Protein AF-A0A8B6FVA4-F1 (afdb_monomer)

Structure (mmCIF, N/CA/C/O backbone):
data_AF-A0A8B6FVA4-F1
#
_entry.id   AF-A0A8B6FVA4-F1
#
loop_
_atom_site.group_PDB
_atom_site.id
_atom_site.type_symbol
_atom_site.label_atom_id
_atom_site.label_alt_id
_atom_site.label_comp_id
_atom_site.label_asym_id
_atom_site.label_entity_id
_atom_site.label_seq_id
_atom_site.pdbx_PDB_ins_code
_atom_site.Cartn_x
_atom_site.Cartn_y
_atom_site.Cartn_z
_atom_site.occupancy
_atom_site.B_iso_or_equiv
_atom_site.auth_seq_id
_atom_site.auth_comp_id
_atom_site.auth_asym_id
_atom_site.auth_atom_id
_atom_site.pdbx_PDB_model_num
ATOM 1 N N . MET A 1 1 ? 58.890 -22.759 -64.323 1.00 67.81 1 MET A N 1
ATOM 2 C CA . MET A 1 1 ? 58.550 -23.329 -63.003 1.00 67.81 1 MET A CA 1
ATOM 3 C C . MET A 1 1 ? 58.513 -22.160 -62.044 1.00 67.81 1 MET A C 1
ATOM 5 O O . MET A 1 1 ? 59.512 -21.452 -61.989 1.00 67.81 1 MET A O 1
ATOM 9 N N . CYS A 1 2 ? 57.370 -21.866 -61.422 1.00 63.97 2 CYS A N 1
ATOM 10 C CA . CYS A 1 2 ? 57.315 -20.736 -60.502 1.00 63.97 2 CYS A CA 1
ATOM 11 C C . CYS A 1 2 ? 58.171 -21.040 -59.259 1.00 63.97 2 CYS A C 1
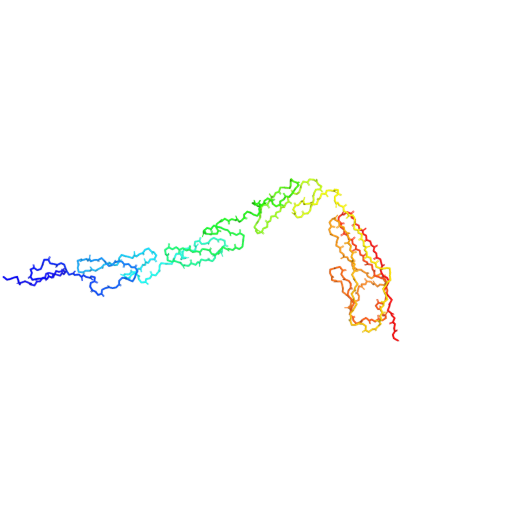ATOM 13 O O . CYS A 1 2 ? 58.086 -22.127 -58.691 1.00 63.97 2 CYS A O 1
ATOM 15 N N . SER A 1 3 ? 59.066 -20.106 -58.940 1.00 72.19 3 SER A N 1
ATOM 16 C CA . SER A 1 3 ? 59.936 -20.099 -57.764 1.00 72.19 3 SER A CA 1
ATOM 17 C C . SER A 1 3 ? 60.530 -18.698 -57.616 1.00 72.19 3 SER A C 1
ATOM 19 O O . SER A 1 3 ? 61.565 -18.389 -58.210 1.00 72.19 3 SER A O 1
ATOM 21 N N . CYS A 1 4 ? 59.894 -17.878 -56.787 1.00 68.56 4 CYS A N 1
ATOM 22 C CA . CYS A 1 4 ? 60.437 -16.642 -56.231 1.00 68.56 4 CYS A CA 1
ATOM 23 C C . CYS A 1 4 ? 60.077 -16.597 -54.740 1.00 68.56 4 CYS A C 1
ATOM 25 O O . CYS A 1 4 ? 59.084 -17.190 -54.327 1.00 68.56 4 CYS A O 1
ATOM 27 N N . LYS A 1 5 ? 60.894 -15.919 -53.924 1.00 81.19 5 LYS A N 1
ATOM 28 C CA . LYS A 1 5 ? 60.513 -15.604 -52.540 1.00 81.19 5 LYS A CA 1
ATOM 29 C C . LYS A 1 5 ? 59.349 -14.615 -52.598 1.00 81.19 5 LYS A C 1
ATOM 31 O O . LYS A 1 5 ? 59.516 -13.561 -53.206 1.00 81.19 5 LYS A O 1
ATOM 36 N N . CYS A 1 6 ? 58.210 -14.967 -52.013 1.00 83.00 6 CYS A N 1
ATOM 37 C CA . CYS A 1 6 ? 57.046 -14.090 -51.995 1.00 83.00 6 CYS A CA 1
ATOM 38 C C . CYS A 1 6 ? 57.274 -12.884 -51.077 1.00 83.00 6 CYS A C 1
ATOM 40 O O . CYS A 1 6 ? 58.021 -12.967 -50.096 1.00 83.00 6 CYS A O 1
ATOM 42 N N . GLU A 1 7 ? 56.647 -11.761 -51.425 1.00 84.00 7 GLU A N 1
ATOM 43 C CA . GLU A 1 7 ? 56.538 -10.607 -50.534 1.00 84.00 7 GLU A CA 1
ATOM 44 C C . GLU A 1 7 ? 55.642 -10.949 -49.332 1.00 84.00 7 GLU A C 1
ATOM 46 O O . GLU A 1 7 ? 54.879 -11.917 -49.358 1.00 84.00 7 GLU A O 1
ATOM 51 N N . ILE A 1 8 ? 55.766 -10.169 -48.258 1.00 81.31 8 ILE A N 1
ATOM 52 C CA . ILE A 1 8 ? 55.016 -10.375 -47.013 1.00 81.31 8 ILE A CA 1
ATOM 53 C C . ILE A 1 8 ? 53.502 -10.375 -47.318 1.00 81.31 8 ILE A C 1
ATOM 55 O O . ILE A 1 8 ? 53.014 -9.450 -47.963 1.00 81.31 8 ILE A O 1
ATOM 59 N N . GLY A 1 9 ? 52.779 -11.413 -46.873 1.00 80.25 9 GLY A N 1
ATOM 60 C CA . GLY A 1 9 ? 51.333 -11.588 -47.103 1.00 80.25 9 GLY A CA 1
ATOM 61 C C . GLY A 1 9 ? 50.935 -12.398 -48.350 1.00 80.25 9 GLY A C 1
ATOM 62 O O . GLY A 1 9 ? 49.743 -12.559 -48.596 1.00 80.25 9 GLY A O 1
ATOM 63 N N . TRP A 1 10 ? 51.887 -12.939 -49.125 1.00 84.94 10 TRP A N 1
ATOM 64 C CA . TRP A 1 10 ? 51.608 -13.740 -50.331 1.00 84.94 10 TRP A CA 1
ATOM 65 C C . TRP A 1 10 ? 52.201 -15.154 -50.267 1.00 84.94 10 TRP A C 1
ATOM 67 O O . TRP A 1 10 ? 53.291 -15.368 -49.735 1.00 84.94 10 TRP A O 1
ATOM 77 N N . THR A 1 11 ? 51.504 -16.125 -50.858 1.00 85.12 11 THR A N 1
ATOM 78 C CA . THR A 1 11 ? 51.874 -17.546 -50.886 1.00 85.12 11 THR A CA 1
ATOM 79 C C . THR A 1 11 ? 51.606 -18.194 -52.255 1.00 85.12 11 THR A C 1
ATOM 81 O O . THR A 1 11 ? 51.193 -17.545 -53.222 1.00 85.12 11 THR A O 1
ATOM 84 N N . GLY A 1 12 ? 51.900 -19.489 -52.361 1.00 84.81 12 GLY A N 1
ATOM 85 C CA . GLY A 1 12 ? 51.738 -20.284 -53.575 1.00 84.81 12 GLY A CA 1
ATOM 86 C C . GLY A 1 12 ? 52.960 -20.238 -54.496 1.00 84.81 12 GLY A C 1
ATOM 87 O O . GLY A 1 12 ? 53.852 -19.398 -54.372 1.00 84.81 12 GLY A O 1
ATOM 88 N N . SER A 1 13 ? 53.022 -21.170 -55.453 1.00 86.25 13 SER A N 1
ATOM 89 C CA . SER A 1 13 ? 54.216 -21.341 -56.299 1.00 86.25 13 SER A CA 1
ATOM 90 C C . SER A 1 13 ? 54.580 -20.083 -57.095 1.00 86.25 13 SER A C 1
ATOM 92 O O . SER A 1 13 ? 55.766 -19.830 -57.302 1.00 86.25 13 SER A O 1
ATOM 94 N N . CYS A 1 14 ? 53.579 -19.287 -57.491 1.00 87.25 14 CYS A N 1
ATOM 95 C CA . CYS A 1 14 ? 53.726 -18.041 -58.246 1.00 87.25 14 CYS A CA 1
ATOM 96 C C . CYS A 1 14 ? 53.393 -16.776 -57.422 1.00 87.25 14 CYS A C 1
ATOM 98 O O . CYS A 1 14 ? 53.200 -15.725 -58.026 1.00 87.25 14 CYS A O 1
ATOM 100 N N . CYS A 1 15 ? 53.321 -16.860 -56.084 1.00 85.00 15 CYS A N 1
ATOM 101 C CA . CYS A 1 15 ? 53.011 -15.733 -55.185 1.00 85.00 15 CYS A CA 1
ATOM 102 C C . CYS A 1 15 ? 51.715 -14.974 -55.535 1.00 85.00 15 CYS A C 1
ATOM 104 O O . CYS A 1 15 ? 51.663 -13.751 -55.447 1.00 85.00 15 CYS A O 1
ATOM 106 N N . SER A 1 16 ? 50.690 -15.694 -55.996 1.00 84.25 16 SER A N 1
ATOM 107 C CA . SER A 1 16 ? 49.414 -15.131 -56.466 1.00 84.25 16 SER A CA 1
ATOM 108 C C . SER A 1 16 ? 48.250 -15.360 -55.502 1.00 84.25 16 SER A C 1
ATOM 110 O O . SER A 1 16 ? 47.125 -14.975 -55.804 1.00 84.25 16 SER A O 1
ATOM 112 N N . GLU A 1 17 ? 48.505 -16.026 -54.380 1.00 84.75 17 GLU A N 1
ATOM 113 C CA . GLU A 1 17 ? 47.525 -16.326 -53.337 1.00 84.75 17 GLU A CA 1
ATOM 114 C C . GLU A 1 17 ? 47.832 -15.440 -52.126 1.00 84.75 17 GLU A C 1
ATOM 116 O O . GLU A 1 17 ? 49.007 -15.299 -51.774 1.00 84.75 17 GLU A O 1
ATOM 121 N N . SER A 1 18 ? 46.822 -14.832 -51.497 1.00 83.12 18 SER A N 1
ATOM 122 C CA . SER A 1 18 ? 47.030 -14.187 -50.196 1.00 83.12 18 SER A CA 1
ATOM 123 C C . SER A 1 18 ? 47.268 -15.258 -49.135 1.00 83.12 18 SER A C 1
ATOM 125 O O . SER A 1 18 ? 46.742 -16.371 -49.218 1.00 83.12 18 SER A O 1
ATOM 127 N N . VAL A 1 19 ? 48.114 -14.944 -48.159 1.00 85.75 19 VAL A N 1
ATOM 128 C CA . VAL A 1 19 ? 48.196 -15.739 -46.932 1.00 85.75 19 VAL A CA 1
ATOM 129 C C . VAL A 1 19 ? 46.881 -15.549 -46.181 1.00 85.75 19 VAL A C 1
ATOM 131 O O . VAL A 1 19 ? 46.487 -14.414 -45.970 1.00 85.75 19 VAL A O 1
ATOM 134 N N . ASP A 1 20 ? 46.221 -16.647 -45.803 1.00 84.44 20 ASP A N 1
ATOM 135 C CA . ASP A 1 20 ? 45.051 -16.607 -44.919 1.00 84.44 20 ASP A CA 1
ATOM 136 C C . ASP A 1 20 ? 45.520 -16.290 -43.493 1.00 84.44 20 ASP A C 1
ATOM 138 O O . ASP A 1 20 ? 45.951 -17.174 -42.744 1.00 84.44 20 ASP A O 1
ATOM 142 N N . ASP A 1 21 ? 45.464 -15.011 -43.132 1.00 85.88 21 ASP A N 1
ATOM 143 C CA . ASP A 1 21 ? 45.856 -14.500 -41.820 1.00 85.88 21 ASP A CA 1
ATOM 144 C C . ASP A 1 21 ? 44.842 -14.887 -40.723 1.00 85.88 21 ASP A C 1
ATOM 146 O O . ASP A 1 21 ? 45.125 -14.726 -39.534 1.00 85.88 21 ASP A O 1
ATOM 150 N N . CYS A 1 22 ? 43.680 -15.444 -41.092 1.00 89.56 22 CYS A N 1
ATOM 151 C CA . CYS A 1 22 ? 42.697 -16.001 -40.162 1.00 89.56 22 CYS A CA 1
ATOM 152 C C . CYS A 1 22 ? 42.996 -17.457 -39.775 1.00 89.56 22 CYS A C 1
ATOM 154 O O . CYS A 1 22 ? 42.386 -17.992 -38.840 1.00 89.56 22 CYS A O 1
ATOM 156 N N . GLN A 1 23 ? 43.946 -18.118 -40.442 1.00 88.44 23 GLN A N 1
ATOM 157 C CA . GLN A 1 23 ? 44.283 -19.504 -40.153 1.00 88.44 23 GLN A CA 1
ATOM 158 C C . GLN A 1 23 ? 44.882 -19.653 -38.740 1.00 88.44 23 GLN A C 1
ATOM 160 O O . GLN A 1 23 ? 46.022 -19.285 -38.469 1.00 88.44 23 GLN A O 1
ATOM 165 N N . GLY A 1 24 ? 44.114 -20.256 -37.827 1.00 82.94 24 GLY A N 1
ATOM 166 C CA . GLY A 1 24 ? 44.513 -20.454 -36.425 1.00 82.94 24 GLY A CA 1
ATOM 167 C C . GLY A 1 24 ? 44.181 -19.281 -35.497 1.00 82.94 24 GLY A C 1
ATOM 168 O O . GLY A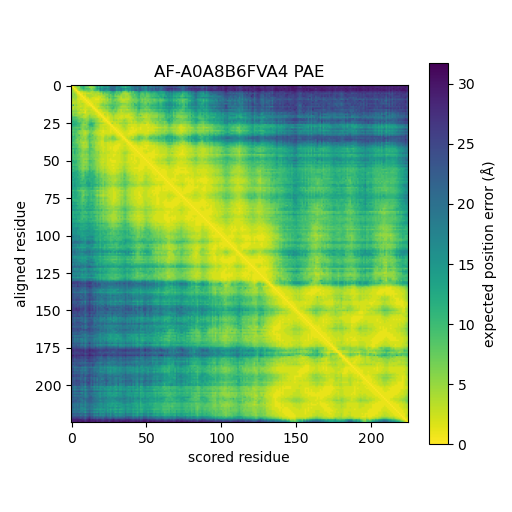 1 24 ? 44.469 -19.363 -34.302 1.00 82.94 24 GLY A O 1
ATOM 169 N N . ILE A 1 25 ? 43.544 -18.229 -36.017 1.00 87.12 25 ILE A N 1
ATOM 170 C CA . ILE A 1 25 ? 42.980 -17.136 -35.225 1.00 87.12 25 ILE A CA 1
ATOM 171 C C . ILE A 1 25 ? 41.568 -17.511 -34.768 1.00 87.12 25 ILE A C 1
ATOM 173 O O . ILE A 1 25 ? 40.776 -18.063 -35.528 1.00 87.12 25 ILE A O 1
ATOM 177 N N . SER A 1 26 ? 41.246 -17.191 -33.514 1.00 90.38 26 SER A N 1
ATOM 178 C CA . SER A 1 26 ? 39.921 -17.408 -32.931 1.00 90.38 26 SER A CA 1
ATOM 179 C C . SER A 1 26 ? 39.301 -16.069 -32.542 1.00 90.38 26 SER A C 1
ATOM 181 O O . SER A 1 26 ? 39.706 -15.472 -31.547 1.00 90.38 26 SER A O 1
ATOM 183 N N . CYS A 1 27 ? 38.310 -15.611 -33.311 1.00 93.75 27 CYS A N 1
ATOM 184 C CA . CYS A 1 27 ? 37.415 -14.527 -32.906 1.00 93.75 27 CYS A CA 1
ATOM 185 C C . CYS A 1 27 ? 36.241 -15.158 -32.148 1.00 93.75 27 CYS A C 1
ATOM 187 O O . CYS A 1 27 ? 35.447 -15.876 -32.750 1.00 93.75 27 CYS A O 1
ATOM 189 N N . ASN A 1 28 ? 36.159 -14.963 -30.830 1.00 94.12 28 ASN A N 1
ATOM 190 C CA . ASN A 1 28 ? 35.245 -15.749 -29.988 1.00 94.12 28 ASN A CA 1
ATOM 191 C C . ASN A 1 28 ? 33.766 -15.462 -30.287 1.00 94.12 28 ASN A C 1
ATOM 193 O O . ASN A 1 28 ? 32.990 -16.397 -30.462 1.00 94.12 28 ASN A O 1
ATOM 197 N N . ASN A 1 29 ? 33.400 -14.182 -30.378 1.00 95.88 29 ASN A N 1
ATOM 198 C CA . ASN A 1 29 ? 32.053 -13.715 -30.724 1.00 95.88 29 ASN A CA 1
ATOM 199 C C . ASN A 1 29 ? 32.143 -12.727 -31.888 1.00 95.88 29 ASN A C 1
ATOM 201 O O . ASN A 1 29 ? 31.923 -11.524 -31.743 1.00 95.88 29 ASN A O 1
ATOM 205 N N . GLY A 1 30 ? 32.632 -13.215 -33.021 1.00 94.38 30 GLY A N 1
ATOM 206 C CA . GLY A 1 30 ? 32.808 -12.394 -34.204 1.00 94.38 30 GLY A CA 1
ATOM 207 C C . GLY A 1 30 ? 33.366 -13.177 -35.375 1.00 94.38 30 GLY A C 1
ATOM 208 O O . GLY A 1 30 ? 33.675 -14.364 -35.285 1.00 94.38 30 GLY A O 1
ATOM 209 N N . THR A 1 31 ? 33.526 -12.482 -36.494 1.00 95.31 31 THR A N 1
ATOM 210 C CA . THR A 1 31 ? 34.052 -13.064 -37.730 1.00 95.31 31 THR A CA 1
ATOM 211 C C . THR A 1 31 ? 35.455 -12.539 -38.001 1.00 95.31 31 THR A C 1
ATOM 213 O O . THR A 1 31 ? 35.671 -11.325 -38.002 1.00 95.31 31 THR A O 1
ATOM 216 N N . CYS A 1 32 ? 36.405 -13.441 -38.257 1.00 94.44 32 CYS A N 1
ATOM 217 C CA . CYS A 1 32 ? 37.742 -13.049 -38.692 1.00 94.44 32 CYS A CA 1
ATOM 218 C C . CYS A 1 32 ? 37.698 -12.499 -40.120 1.00 94.44 32 CYS A C 1
ATOM 220 O O . CYS A 1 32 ? 37.083 -13.091 -41.008 1.00 94.44 32 CYS A O 1
ATOM 222 N N . GLN A 1 33 ? 38.349 -11.361 -40.326 1.00 93.31 33 GLN A N 1
ATOM 223 C CA . GLN A 1 33 ? 38.527 -10.725 -41.619 1.00 93.31 33 GLN A CA 1
ATOM 224 C C . GLN A 1 33 ? 40.009 -10.781 -41.992 1.00 93.31 33 GLN A C 1
ATOM 226 O O . GLN A 1 33 ? 40.851 -10.232 -41.275 1.00 93.31 33 GLN A O 1
ATOM 231 N N . ASP A 1 34 ? 40.293 -11.457 -43.108 1.00 87.06 34 ASP A N 1
ATOM 232 C CA . ASP A 1 34 ? 41.624 -11.557 -43.710 1.00 87.06 34 ASP A CA 1
ATOM 233 C C . ASP A 1 34 ? 42.109 -10.176 -44.174 1.00 87.06 34 ASP A C 1
ATOM 235 O O . ASP A 1 34 ? 41.329 -9.369 -44.697 1.00 87.06 34 ASP A O 1
ATOM 239 N N . GLY A 1 35 ? 43.389 -9.888 -43.960 1.00 83.75 35 GLY A N 1
ATOM 240 C CA . GLY A 1 35 ? 44.015 -8.615 -44.301 1.00 83.75 35 GLY A CA 1
ATOM 241 C C . GLY A 1 35 ? 45.335 -8.814 -45.040 1.00 83.75 35 GLY A C 1
ATOM 242 O O . GLY A 1 35 ? 45.628 -9.876 -45.568 1.00 83.75 35 GLY A O 1
ATOM 243 N N . LEU A 1 36 ? 46.140 -7.755 -45.138 1.00 81.69 36 LEU A N 1
ATOM 244 C CA . LEU A 1 36 ? 47.466 -7.844 -45.752 1.00 81.69 36 LEU A CA 1
ATOM 245 C C . LEU A 1 36 ? 48.511 -8.030 -44.653 1.00 81.69 36 LEU A C 1
ATOM 247 O O . LEU A 1 36 ? 49.007 -7.040 -44.109 1.00 81.69 36 LEU A O 1
ATOM 251 N N . ASN A 1 37 ? 48.849 -9.287 -44.345 1.00 81.00 37 ASN A N 1
ATOM 252 C CA . ASN A 1 37 ? 49.756 -9.654 -43.253 1.00 81.00 37 ASN A CA 1
ATOM 253 C C . ASN A 1 37 ? 49.238 -9.167 -41.886 1.00 81.00 37 ASN A C 1
ATOM 255 O O . ASN A 1 37 ? 49.986 -8.669 -41.038 1.00 81.00 37 ASN A O 1
ATOM 259 N N . SER A 1 38 ? 47.924 -9.245 -41.709 1.00 86.31 38 SER A N 1
ATOM 260 C CA . SER A 1 38 ? 47.199 -8.888 -40.494 1.00 86.31 38 SER A CA 1
ATOM 261 C C . SER A 1 38 ? 45.796 -9.469 -40.565 1.00 86.31 38 SER A C 1
ATOM 263 O O . SER A 1 38 ? 45.225 -9.521 -41.646 1.00 86.31 38 SER A O 1
ATOM 265 N N . TYR A 1 39 ? 45.183 -9.744 -39.424 1.00 87.94 39 TYR A N 1
ATOM 266 C CA . TYR A 1 39 ? 43.760 -10.057 -39.345 1.00 87.94 39 TYR A CA 1
ATOM 267 C C . TYR A 1 39 ? 43.024 -8.980 -38.545 1.00 87.94 39 TYR A C 1
ATOM 269 O O . TYR A 1 39 ? 43.633 -8.244 -37.764 1.00 87.94 39 TYR A O 1
ATOM 277 N N . ASN A 1 40 ? 41.705 -8.908 -38.709 1.00 92.00 40 ASN A N 1
ATOM 278 C CA . ASN A 1 40 ? 40.834 -8.141 -37.824 1.00 92.00 40 ASN A CA 1
ATOM 279 C C . ASN A 1 40 ? 39.606 -8.970 -37.442 1.00 92.00 40 ASN A C 1
ATOM 281 O O . ASN A 1 40 ? 38.946 -9.534 -38.312 1.00 92.00 40 ASN A O 1
ATOM 285 N N . CYS A 1 41 ? 39.267 -9.026 -36.158 1.00 95.00 41 CYS A N 1
ATOM 286 C CA . CYS A 1 41 ? 38.011 -9.625 -35.731 1.00 95.00 41 CYS A CA 1
ATOM 287 C C . CYS A 1 41 ? 36.892 -8.579 -35.801 1.00 95.00 41 CYS A C 1
ATOM 289 O O . CYS A 1 41 ? 36.893 -7.585 -35.080 1.00 95.00 41 CYS A O 1
ATOM 291 N N . SER A 1 42 ? 35.903 -8.815 -36.661 1.00 96.44 42 SER A N 1
ATOM 292 C CA . SER A 1 42 ? 34.657 -8.052 -36.651 1.00 96.44 42 SER A CA 1
ATOM 293 C C . SER A 1 42 ? 33.734 -8.645 -35.602 1.00 96.44 42 SER A C 1
ATOM 295 O O . SER A 1 42 ? 33.120 -9.684 -35.845 1.00 96.44 42 SER A O 1
ATOM 297 N N . CYS A 1 43 ? 33.666 -7.996 -34.445 1.00 97.12 43 CYS A N 1
ATOM 298 C CA . CYS A 1 43 ? 32.856 -8.465 -33.329 1.00 97.12 43 CYS A CA 1
ATOM 299 C C . CYS A 1 43 ? 31.365 -8.392 -33.633 1.00 97.12 43 CYS A C 1
ATOM 301 O O . CYS A 1 43 ? 30.891 -7.449 -34.274 1.00 97.12 43 CYS A O 1
ATOM 303 N N . ASP A 1 44 ? 30.643 -9.395 -33.146 1.00 97.06 44 ASP A N 1
ATOM 304 C CA . ASP A 1 44 ? 29.193 -9.368 -33.077 1.00 97.06 44 ASP A CA 1
ATOM 305 C C . ASP A 1 44 ? 28.746 -8.251 -32.119 1.00 97.06 44 ASP A C 1
ATOM 307 O O . ASP A 1 44 ? 29.513 -7.769 -31.276 1.00 97.06 44 ASP A O 1
ATOM 311 N N . ALA A 1 45 ? 27.495 -7.813 -32.259 1.00 96.38 45 ALA A N 1
ATOM 312 C CA . ALA A 1 45 ? 26.929 -6.784 -31.394 1.00 96.38 45 ALA A CA 1
ATOM 313 C C . ALA A 1 45 ? 26.990 -7.226 -29.916 1.00 96.38 45 ALA A C 1
ATOM 315 O O . ALA A 1 45 ? 26.793 -8.403 -29.611 1.00 96.38 45 ALA A O 1
ATOM 316 N N . GLY A 1 46 ? 27.318 -6.298 -29.015 1.00 95.56 46 GLY A N 1
ATOM 317 C CA . GLY A 1 46 ? 27.587 -6.594 -27.604 1.00 95.56 46 GLY A CA 1
ATOM 318 C C . GLY A 1 46 ? 29.026 -7.014 -27.277 1.00 95.56 46 GLY A C 1
ATOM 319 O O . GLY A 1 46 ? 29.365 -7.079 -26.108 1.00 95.56 46 GLY A O 1
ATOM 320 N N . TYR A 1 47 ? 29.923 -7.226 -28.248 1.00 97.19 47 TYR A N 1
ATOM 321 C CA . TYR A 1 47 ? 31.310 -7.633 -27.969 1.00 97.19 47 TYR A CA 1
ATOM 322 C C . TYR A 1 47 ? 32.353 -6.622 -28.446 1.00 97.19 47 TYR A C 1
ATOM 324 O O . TYR A 1 47 ? 32.159 -5.861 -29.394 1.00 97.19 47 TYR A O 1
ATOM 332 N N . LYS A 1 48 ? 33.505 -6.619 -27.774 1.00 95.38 48 LYS A N 1
ATOM 333 C CA . LYS A 1 48 ? 34.663 -5.776 -28.088 1.00 95.38 48 LYS A CA 1
ATOM 334 C C . LYS A 1 48 ? 35.985 -6.496 -27.812 1.00 95.38 48 LYS A C 1
ATOM 336 O O . LYS A 1 48 ? 36.024 -7.586 -27.243 1.00 95.38 48 LYS A O 1
ATOM 341 N N . GLY A 1 49 ? 37.075 -5.816 -28.162 1.00 94.62 49 GLY A N 1
ATOM 342 C CA . GLY A 1 49 ? 38.442 -6.313 -28.021 1.00 94.62 49 GLY A CA 1
ATOM 343 C C . GLY A 1 49 ? 38.950 -6.947 -29.310 1.00 94.62 49 GLY A C 1
ATOM 344 O O . GLY A 1 49 ? 38.167 -7.301 -30.188 1.00 94.62 49 GLY A O 1
ATOM 345 N N . ASP A 1 50 ? 40.268 -7.099 -29.410 1.00 91.75 50 ASP A N 1
ATOM 346 C CA . ASP A 1 50 ? 40.935 -7.548 -30.639 1.00 91.75 50 ASP A CA 1
ATOM 347 C C . ASP A 1 50 ? 40.528 -8.974 -31.057 1.00 91.75 50 ASP A C 1
ATOM 349 O O . ASP A 1 50 ? 40.648 -9.334 -32.224 1.00 91.75 50 ASP A O 1
ATOM 353 N N . THR A 1 51 ? 40.015 -9.780 -30.115 1.00 93.62 51 THR A N 1
ATOM 354 C CA . THR A 1 51 ? 39.525 -11.151 -30.359 1.00 93.62 51 THR A CA 1
ATOM 355 C C . THR A 1 51 ? 38.036 -11.345 -30.057 1.00 93.62 51 THR A C 1
ATOM 357 O O . THR A 1 51 ? 37.549 -12.480 -30.032 1.00 93.62 51 THR A O 1
ATOM 360 N N . CYS A 1 52 ? 37.295 -10.251 -29.837 1.00 96.00 52 CYS A N 1
ATOM 361 C CA . CYS A 1 52 ? 35.867 -10.269 -29.488 1.00 96.00 52 CYS A CA 1
ATOM 362 C C . CYS A 1 52 ? 35.552 -11.159 -28.273 1.00 96.00 52 CYS A C 1
ATOM 364 O O . CYS A 1 52 ? 34.555 -11.882 -28.230 1.00 96.00 52 CYS A O 1
ATOM 366 N N . ASP A 1 53 ? 36.468 -11.151 -27.309 1.00 95.50 53 ASP A N 1
ATOM 367 C CA . ASP A 1 53 ? 36.445 -11.935 -26.077 1.00 95.50 53 ASP A CA 1
ATOM 368 C C . ASP A 1 53 ? 35.863 -11.158 -24.892 1.00 95.50 53 ASP A C 1
ATOM 370 O O . ASP A 1 53 ? 35.563 -11.746 -23.855 1.00 95.50 53 ASP A O 1
ATOM 374 N N . THR A 1 54 ? 35.691 -9.843 -25.041 1.00 96.19 54 THR A N 1
ATOM 375 C CA . THR A 1 54 ? 35.189 -8.974 -23.980 1.00 96.19 54 THR A CA 1
ATOM 376 C C . THR A 1 54 ? 33.755 -8.555 -24.268 1.00 96.19 54 THR A C 1
ATOM 378 O O . THR A 1 54 ? 33.494 -7.897 -25.273 1.00 96.19 54 THR A O 1
ATOM 381 N N . ASP A 1 55 ? 32.845 -8.882 -23.357 1.00 97.19 55 ASP A N 1
ATOM 382 C CA . ASP A 1 55 ? 31.478 -8.356 -23.357 1.00 97.19 55 ASP A CA 1
ATOM 383 C C . ASP A 1 55 ? 31.493 -6.832 -23.138 1.00 97.19 55 ASP A C 1
ATOM 385 O O . ASP A 1 55 ? 32.287 -6.288 -22.349 1.00 97.19 55 ASP A O 1
ATOM 389 N N . ILE A 1 56 ? 30.672 -6.108 -23.887 1.00 97.69 56 ILE A N 1
ATOM 390 C CA . ILE A 1 56 ? 30.413 -4.694 -23.635 1.00 97.69 56 ILE A CA 1
ATOM 391 C C . ILE A 1 56 ? 29.576 -4.629 -22.361 1.00 97.69 56 ILE A C 1
ATOM 393 O O . ILE A 1 56 ? 28.755 -5.487 -22.111 1.00 97.69 56 ILE A O 1
ATOM 397 N N . ASN A 1 57 ? 29.845 -3.631 -21.518 1.00 97.31 57 ASN A N 1
ATOM 398 C CA . ASN A 1 57 ? 29.035 -3.416 -20.328 1.00 97.31 57 ASN A CA 1
ATOM 399 C C . ASN A 1 57 ? 28.065 -2.268 -20.597 1.00 97.31 57 ASN A C 1
ATOM 401 O O . ASN A 1 57 ? 28.428 -1.092 -20.453 1.00 97.31 57 ASN A O 1
ATOM 405 N N . GLU A 1 58 ? 26.852 -2.589 -21.026 1.00 97.44 58 GLU A N 1
ATOM 406 C CA . GLU A 1 58 ? 25.773 -1.641 -21.293 1.00 97.44 58 GLU A CA 1
ATOM 407 C C . GLU A 1 58 ? 25.350 -0.901 -20.014 1.00 97.44 58 GLU A C 1
ATOM 409 O O . GLU A 1 58 ? 24.898 0.252 -20.063 1.00 97.44 58 GLU A O 1
ATOM 414 N N . CYS A 1 59 ? 25.582 -1.506 -18.846 1.00 97.81 59 CYS A N 1
ATOM 415 C CA . CYS A 1 59 ? 25.331 -0.888 -17.547 1.00 97.81 59 CYS A CA 1
ATOM 416 C C . CYS A 1 59 ? 26.338 0.200 -17.138 1.00 97.81 59 CYS A C 1
ATOM 418 O O . CYS A 1 59 ? 26.042 0.978 -16.226 1.00 97.81 59 CYS A O 1
ATOM 420 N N . ALA A 1 60 ? 27.481 0.341 -17.816 1.00 97.19 60 ALA A N 1
ATOM 421 C CA . ALA A 1 60 ? 28.548 1.272 -17.433 1.00 97.19 60 ALA A CA 1
ATOM 422 C C . ALA A 1 60 ? 28.098 2.744 -17.442 1.00 97.19 60 ALA A C 1
ATOM 424 O O . ALA A 1 60 ? 28.659 3.586 -16.739 1.00 97.19 60 ALA A O 1
ATOM 425 N N . SER A 1 61 ? 27.060 3.055 -18.223 1.00 95.56 61 SER A N 1
ATOM 426 C CA . SER A 1 61 ? 26.462 4.390 -18.315 1.00 95.56 61 SER A CA 1
ATOM 427 C C . SER A 1 61 ? 25.401 4.685 -17.244 1.00 95.56 61 SER A C 1
ATOM 429 O O . SER A 1 61 ? 24.908 5.811 -17.178 1.00 95.56 61 SER A O 1
ATOM 431 N N . ASN A 1 62 ? 25.062 3.710 -16.392 1.00 96.44 62 ASN A N 1
ATOM 432 C CA . ASN A 1 62 ? 23.933 3.752 -15.455 1.00 96.44 62 ASN A CA 1
ATOM 433 C C . ASN A 1 62 ? 22.611 4.155 -16.144 1.00 96.44 62 ASN A C 1
ATOM 435 O O . ASN A 1 62 ? 22.036 5.207 -15.833 1.00 96.44 62 ASN A O 1
ATOM 439 N N . PRO A 1 63 ? 22.114 3.343 -17.096 1.00 97.31 63 PRO A N 1
ATOM 440 C CA . PRO A 1 63 ? 20.930 3.693 -17.877 1.00 97.31 63 PRO A CA 1
ATOM 441 C C . PRO A 1 63 ? 19.639 3.714 -17.039 1.00 97.31 63 PRO A C 1
ATOM 443 O O . PRO A 1 63 ? 18.734 4.493 -17.341 1.00 97.31 63 PRO A O 1
ATOM 446 N N . CYS A 1 64 ? 19.560 2.914 -15.970 1.00 98.31 64 CYS A N 1
ATOM 447 C CA . CYS A 1 64 ? 18.378 2.798 -15.115 1.00 98.31 64 CYS A CA 1
ATOM 448 C C . CYS A 1 64 ? 18.157 4.041 -14.234 1.00 98.31 64 CYS A C 1
ATOM 450 O O . CYS A 1 64 ? 19.049 4.498 -13.518 1.00 98.31 64 CYS A O 1
ATOM 452 N N . LYS A 1 65 ? 16.940 4.586 -14.265 1.00 97.56 65 LYS A N 1
ATOM 453 C CA . LYS A 1 65 ? 16.477 5.737 -13.479 1.00 97.56 65 LYS A CA 1
ATOM 454 C C . LYS A 1 65 ? 15.916 5.306 -12.126 1.00 97.56 65 LYS A C 1
ATOM 456 O O . LYS A 1 65 ? 15.743 4.122 -11.852 1.00 97.56 65 LYS A O 1
ATOM 461 N N . HIS A 1 66 ? 15.671 6.298 -11.266 1.00 95.81 66 HIS A N 1
ATOM 462 C CA . HIS A 1 66 ? 15.061 6.134 -9.940 1.00 95.81 66 HIS A CA 1
ATOM 463 C C . HIS A 1 66 ? 15.735 5.069 -9.056 1.00 95.81 66 HIS A C 1
ATOM 465 O O . HIS A 1 66 ? 15.078 4.429 -8.244 1.00 95.81 66 HIS A O 1
ATOM 471 N N . SER A 1 67 ? 17.056 4.901 -9.195 1.00 95.50 67 SER A N 1
ATOM 472 C CA . SER A 1 67 ? 17.844 3.876 -8.493 1.00 95.50 67 SER A CA 1
ATOM 473 C C . SER A 1 67 ? 17.476 2.431 -8.862 1.00 95.50 67 SER A C 1
ATOM 475 O O . SER A 1 67 ? 17.636 1.528 -8.042 1.00 95.50 67 SER A O 1
ATOM 477 N N . GLY A 1 68 ? 16.988 2.202 -10.085 1.00 97.31 68 GLY A N 1
ATOM 478 C CA . GLY A 1 68 ? 16.809 0.860 -10.637 1.00 97.31 68 GLY A CA 1
ATOM 479 C C . GLY A 1 68 ? 18.133 0.101 -10.757 1.00 97.31 68 GLY A C 1
ATOM 480 O O . GLY A 1 68 ? 19.188 0.695 -10.990 1.00 97.31 68 GLY A O 1
ATOM 481 N N . VAL A 1 69 ? 18.074 -1.220 -10.592 1.00 98.31 69 VAL A N 1
ATOM 482 C CA . VAL A 1 69 ? 19.252 -2.092 -10.695 1.00 98.31 69 VAL A CA 1
ATOM 483 C C . VAL A 1 69 ? 19.465 -2.459 -12.158 1.00 98.31 69 VAL A C 1
ATOM 485 O O . VAL A 1 69 ? 18.550 -2.962 -12.805 1.00 98.31 69 VAL A O 1
ATOM 488 N N . CYS A 1 70 ? 20.662 -2.193 -12.677 1.00 98.31 70 CYS A N 1
ATOM 489 C CA . CYS A 1 70 ? 21.028 -2.545 -14.044 1.00 98.31 70 CYS A CA 1
ATOM 490 C C . CYS A 1 70 ? 21.621 -3.953 -14.100 1.00 98.31 70 CYS A C 1
ATOM 492 O O . CYS A 1 70 ? 22.502 -4.290 -13.306 1.00 98.31 70 CYS A O 1
ATOM 494 N N . HIS A 1 71 ? 21.145 -4.745 -15.053 1.00 98.19 71 HIS A N 1
ATOM 495 C CA . HIS A 1 71 ? 21.685 -6.046 -15.410 1.00 98.19 71 HIS A CA 1
ATOM 496 C C . HIS A 1 71 ? 22.263 -5.973 -16.820 1.00 98.19 71 HIS A C 1
ATOM 498 O O . HIS A 1 71 ? 21.566 -5.583 -17.761 1.00 98.19 71 HIS A O 1
ATOM 504 N N . ASP A 1 72 ? 23.545 -6.308 -16.905 1.00 97.31 72 ASP A N 1
ATOM 505 C CA . ASP A 1 72 ? 24.320 -6.392 -18.139 1.00 97.31 72 ASP A CA 1
ATOM 506 C C . ASP A 1 72 ? 23.868 -7.622 -18.924 1.00 97.31 72 ASP A C 1
ATOM 508 O O . ASP A 1 72 ? 23.724 -8.702 -18.345 1.00 97.31 72 ASP A O 1
ATOM 512 N N . GLU A 1 73 ? 23.603 -7.455 -20.212 1.00 96.50 73 GLU A N 1
ATOM 513 C CA . GLU A 1 73 ? 23.159 -8.510 -21.117 1.00 96.50 73 GLU A CA 1
ATOM 514 C C . GLU A 1 73 ? 23.854 -8.298 -22.465 1.00 96.50 73 GLU A C 1
ATOM 516 O O . GLU A 1 73 ? 24.215 -7.186 -22.816 1.00 96.50 73 GLU A O 1
ATOM 521 N N . ILE A 1 74 ? 23.977 -9.336 -23.287 1.00 96.19 74 ILE A N 1
ATOM 522 C CA . ILE A 1 74 ? 24.653 -9.178 -24.583 1.00 96.19 74 ILE A CA 1
ATOM 523 C C . ILE A 1 74 ? 23.871 -8.192 -25.472 1.00 96.19 74 ILE A C 1
ATOM 525 O O . ILE A 1 74 ? 22.699 -8.443 -25.787 1.00 96.19 74 ILE A O 1
ATOM 529 N N . ASP A 1 75 ? 24.533 -7.102 -25.883 1.00 96.19 75 ASP A N 1
ATOM 530 C CA . ASP A 1 75 ? 24.029 -6.032 -26.768 1.00 96.19 75 ASP A CA 1
ATOM 531 C C . ASP A 1 75 ? 22.838 -5.232 -26.201 1.00 96.19 75 ASP A C 1
ATOM 533 O O . ASP A 1 75 ? 22.141 -4.502 -26.913 1.00 96.19 75 ASP A O 1
ATOM 537 N N . LYS A 1 76 ? 22.538 -5.379 -24.907 1.00 96.25 76 LYS A N 1
ATOM 538 C CA . LYS A 1 76 ? 21.411 -4.690 -24.265 1.00 96.25 76 LYS A CA 1
ATOM 539 C C . LYS A 1 76 ? 21.598 -4.616 -22.756 1.00 96.25 76 LYS A C 1
ATOM 541 O O . LYS A 1 76 ? 22.460 -5.239 -22.173 1.00 96.25 76 LYS A O 1
ATOM 546 N N . PHE A 1 77 ? 20.715 -3.896 -22.085 1.00 96.94 77 PHE A N 1
ATOM 547 C CA . PHE A 1 77 ? 20.632 -3.933 -20.629 1.00 96.94 77 PHE A CA 1
ATOM 548 C C . PHE A 1 77 ? 19.199 -4.228 -20.203 1.00 96.94 77 PHE A C 1
ATOM 550 O O . PHE A 1 77 ? 18.241 -3.944 -20.932 1.00 96.94 77 PHE A O 1
ATOM 557 N N . LEU A 1 78 ? 19.045 -4.759 -18.995 1.00 97.94 78 LEU A N 1
ATOM 558 C CA . LEU A 1 78 ? 17.755 -4.902 -18.336 1.00 97.94 78 LEU A CA 1
ATOM 559 C C . LEU A 1 78 ? 17.754 -4.104 -17.034 1.00 97.94 78 LEU A C 1
ATOM 561 O O . LEU A 1 78 ? 18.595 -4.312 -16.163 1.00 97.94 78 LEU A O 1
ATOM 565 N N . CYS A 1 79 ? 16.779 -3.213 -16.877 1.00 98.50 79 CYS A N 1
ATOM 566 C CA . CYS A 1 79 ? 16.567 -2.509 -15.620 1.00 98.50 79 CYS A CA 1
ATOM 567 C C . CYS A 1 79 ? 15.522 -3.227 -14.764 1.00 98.50 79 CYS A C 1
ATOM 569 O O . CYS A 1 79 ? 14.361 -3.359 -15.154 1.00 98.50 79 CYS A O 1
ATOM 571 N N . ALA A 1 80 ? 15.915 -3.642 -13.563 1.00 98.31 80 ALA A N 1
ATOM 572 C CA . ALA A 1 80 ? 14.983 -4.031 -12.518 1.00 98.31 80 ALA A CA 1
ATOM 573 C C . ALA A 1 80 ? 14.499 -2.769 -11.792 1.00 98.31 80 ALA A C 1
ATOM 575 O O . ALA A 1 80 ? 15.242 -2.133 -11.034 1.00 98.31 80 ALA A O 1
ATOM 576 N N . CYS A 1 81 ? 13.251 -2.390 -12.063 1.00 98.12 81 CYS A N 1
ATOM 577 C CA . CYS A 1 81 ? 12.690 -1.148 -11.552 1.00 98.12 81 CYS A CA 1
ATOM 578 C C . CYS A 1 81 ? 12.334 -1.224 -10.067 1.00 98.12 81 CYS A C 1
ATOM 580 O O . CYS A 1 81 ? 11.835 -2.254 -9.602 1.00 98.12 81 CYS A O 1
ATOM 582 N N . PRO A 1 82 ? 12.558 -0.130 -9.315 1.00 96.81 82 PRO A N 1
ATOM 583 C CA . PRO A 1 82 ? 12.057 -0.041 -7.959 1.00 96.81 82 PRO A CA 1
ATOM 584 C C . PRO A 1 82 ? 10.522 -0.062 -7.958 1.00 96.81 82 PRO A C 1
ATOM 586 O O . PRO A 1 82 ? 9.894 0.293 -8.962 1.00 96.81 82 PRO A O 1
ATOM 589 N N . PRO A 1 83 ? 9.901 -0.423 -6.823 1.00 95.62 83 PRO A N 1
ATOM 590 C CA . PRO A 1 83 ? 8.461 -0.294 -6.658 1.00 95.62 83 PRO A CA 1
ATOM 591 C C . PRO A 1 83 ? 7.983 1.116 -7.039 1.00 95.62 83 PRO A C 1
ATOM 593 O O . PRO A 1 83 ? 8.572 2.103 -6.600 1.00 95.62 83 PRO A O 1
ATOM 596 N N . GLY A 1 84 ? 6.901 1.194 -7.816 1.00 94.38 84 GLY A N 1
ATOM 597 C CA . GLY A 1 84 ? 6.303 2.460 -8.259 1.00 94.38 84 GLY A CA 1
ATOM 598 C C . GLY A 1 84 ? 6.809 2.954 -9.612 1.00 94.38 84 GLY A C 1
ATOM 599 O O . GLY A 1 84 ? 6.231 3.873 -10.160 1.00 94.38 84 GLY A O 1
ATOM 600 N N . PHE A 1 85 ? 7.827 2.325 -10.206 1.00 97.00 85 PHE A N 1
ATOM 601 C CA . PHE A 1 85 ? 8.346 2.730 -11.515 1.00 97.00 85 PHE A CA 1
ATOM 602 C C . PHE A 1 85 ? 8.232 1.625 -12.565 1.00 97.00 85 PHE A C 1
ATOM 604 O O . PHE A 1 85 ? 8.217 0.430 -12.267 1.00 97.00 85 PHE A O 1
ATOM 611 N N . THR A 1 86 ? 8.172 2.037 -13.825 1.00 96.12 86 THR A N 1
ATOM 612 C CA . THR A 1 86 ? 8.083 1.174 -15.001 1.00 96.12 86 THR A CA 1
ATOM 613 C C . THR A 1 86 ? 8.805 1.806 -16.199 1.00 96.12 86 THR A C 1
ATOM 615 O O . THR A 1 86 ? 9.351 2.906 -16.102 1.00 96.12 86 THR A O 1
ATOM 618 N N . GLY A 1 87 ? 8.828 1.109 -17.334 1.00 96.88 87 GLY A N 1
ATOM 619 C CA . GLY A 1 87 ? 9.591 1.494 -18.526 1.00 96.88 87 GLY A CA 1
ATOM 620 C C . GLY A 1 87 ? 10.926 0.759 -18.644 1.00 96.88 87 GLY A C 1
ATOM 621 O O . GLY A 1 87 ? 11.361 0.073 -17.719 1.00 96.88 87 GLY A O 1
ATOM 622 N N . ALA A 1 88 ? 11.570 0.877 -19.806 1.00 96.75 88 ALA A N 1
ATOM 623 C CA . ALA A 1 88 ? 12.807 0.148 -20.106 1.00 96.75 88 ALA A CA 1
ATOM 624 C C . ALA A 1 88 ? 13.993 0.630 -19.254 1.00 96.75 88 ALA A C 1
ATOM 626 O O . ALA A 1 88 ? 14.908 -0.136 -18.966 1.00 96.75 88 ALA A O 1
ATOM 627 N N . GLN A 1 89 ? 13.959 1.894 -18.834 1.00 97.81 89 GLN A N 1
ATOM 628 C CA . GLN A 1 89 ? 14.937 2.529 -17.962 1.00 97.81 89 GLN A CA 1
ATOM 629 C C . GLN A 1 89 ? 14.324 2.911 -16.612 1.00 97.81 89 GLN A C 1
ATOM 631 O O . GLN A 1 89 ? 14.933 3.684 -15.880 1.00 97.81 89 GLN A O 1
ATOM 636 N N . CYS A 1 90 ? 13.145 2.397 -16.250 1.00 97.88 90 CYS A N 1
ATOM 637 C CA . CYS A 1 90 ? 12.424 2.796 -15.035 1.00 97.88 90 CYS A CA 1
ATOM 638 C C . CYS A 1 90 ? 12.097 4.296 -14.988 1.00 97.88 90 CYS A C 1
ATOM 640 O O . CYS A 1 90 ? 12.074 4.905 -13.920 1.00 97.88 90 CYS A O 1
ATOM 642 N N . GLU A 1 91 ? 11.917 4.916 -16.151 1.00 96.50 91 GLU A N 1
ATOM 643 C CA . GLU A 1 91 ? 11.724 6.351 -16.332 1.00 96.50 91 GLU A CA 1
ATOM 644 C C . GLU A 1 91 ? 10.297 6.823 -16.034 1.00 96.50 91 GLU A C 1
ATOM 646 O O . GLU A 1 91 ? 10.095 8.008 -15.770 1.00 96.50 91 GLU A O 1
ATOM 651 N N . ALA A 1 92 ? 9.322 5.914 -16.076 1.00 95.69 92 ALA A N 1
ATOM 652 C CA . ALA A 1 92 ? 7.914 6.230 -15.895 1.00 95.69 92 ALA A CA 1
ATOM 653 C C . ALA A 1 92 ? 7.448 5.877 -14.480 1.00 95.69 92 ALA A C 1
ATOM 655 O O . ALA A 1 92 ? 7.720 4.782 -13.992 1.00 95.69 92 ALA A O 1
ATOM 656 N N . ASP A 1 93 ? 6.715 6.791 -13.848 1.00 95.44 93 ASP A N 1
ATOM 657 C CA . ASP A 1 93 ? 5.945 6.503 -12.634 1.00 95.44 93 ASP A CA 1
ATOM 658 C C . ASP A 1 93 ? 4.725 5.643 -13.006 1.00 95.44 93 ASP A C 1
ATOM 660 O O . ASP A 1 93 ? 4.115 5.827 -14.070 1.00 95.44 93 ASP A O 1
ATOM 664 N N . ILE A 1 94 ? 4.400 4.662 -12.172 1.00 96.44 94 ILE A N 1
ATOM 665 C CA . ILE A 1 94 ? 3.211 3.833 -12.350 1.00 96.44 94 ILE A CA 1
ATOM 666 C C . ILE A 1 94 ? 2.004 4.697 -12.011 1.00 96.44 94 ILE A C 1
ATOM 668 O O . ILE A 1 94 ? 1.926 5.257 -10.938 1.00 96.44 94 ILE A O 1
ATOM 672 N N . ASN A 1 95 ? 1.030 4.767 -12.916 1.00 95.62 95 ASN A N 1
ATOM 673 C CA . ASN A 1 95 ? -0.199 5.506 -12.654 1.00 95.62 95 ASN A CA 1
ATOM 674 C C . ASN A 1 95 ? -1.193 4.627 -11.877 1.00 95.62 95 ASN A C 1
ATOM 676 O O . ASN A 1 95 ? -1.929 3.833 -12.479 1.00 95.62 95 ASN A O 1
ATOM 680 N N . GLU A 1 96 ? -1.257 4.764 -10.554 1.00 95.94 96 GLU A N 1
ATOM 681 C CA . GLU A 1 96 ? -2.192 4.020 -9.705 1.00 95.94 96 GLU A CA 1
ATOM 682 C C . GLU A 1 96 ? -3.661 4.374 -9.995 1.00 95.94 96 GLU A C 1
ATOM 684 O O . GLU A 1 96 ? -4.572 3.573 -9.746 1.00 95.94 96 GLU A O 1
ATOM 689 N N . CYS A 1 97 ? -3.918 5.538 -10.596 1.00 97.12 97 CYS A N 1
ATOM 690 C CA . 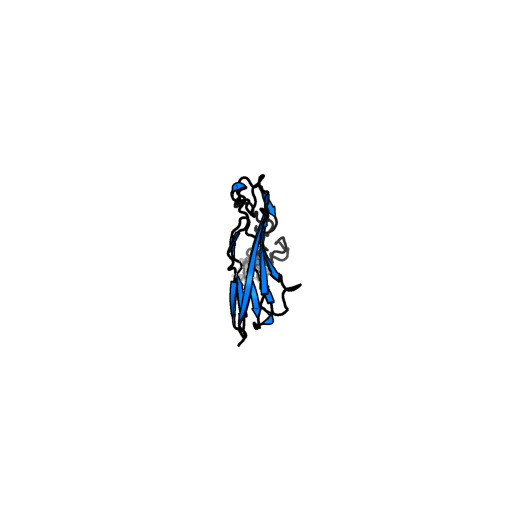CYS A 1 97 ? -5.248 5.933 -11.049 1.00 97.12 97 CYS A CA 1
ATOM 691 C C . CYS A 1 97 ? -5.708 5.238 -12.344 1.00 97.12 97 CYS A C 1
ATOM 693 O O . CYS A 1 97 ? -6.892 5.343 -12.679 1.00 97.12 97 CYS A O 1
ATOM 695 N N . ALA A 1 98 ? -4.844 4.504 -13.059 1.00 95.88 98 ALA A N 1
ATOM 696 C CA . ALA A 1 98 ? -5.185 3.86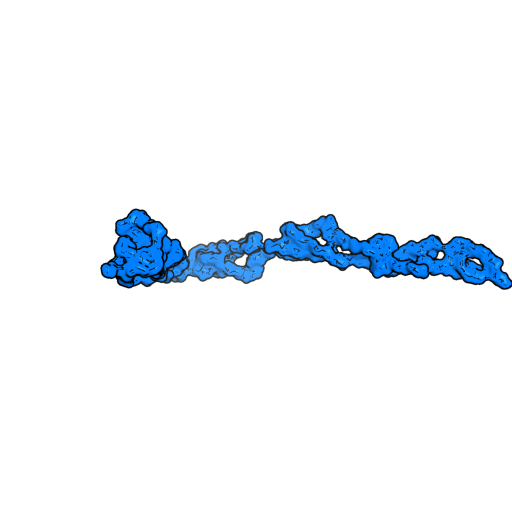0 -14.335 1.00 95.88 98 ALA A CA 1
ATOM 697 C C . ALA A 1 98 ? -6.345 2.854 -14.216 1.00 95.88 98 ALA A C 1
ATOM 699 O O . ALA A 1 98 ? -7.144 2.702 -15.139 1.00 95.88 98 ALA A O 1
ATOM 700 N N . SER A 1 99 ? -6.487 2.215 -13.051 1.00 94.81 99 SER A N 1
ATOM 701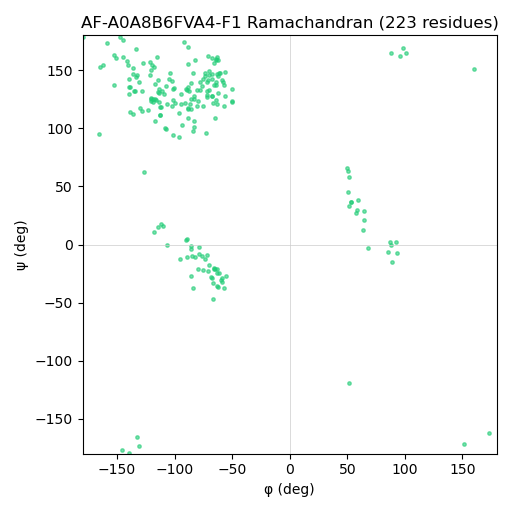 C CA . SER A 1 99 ? -7.585 1.284 -12.753 1.00 94.81 99 SER A CA 1
ATOM 702 C C . SER A 1 99 ? -8.913 1.968 -12.396 1.00 94.81 99 SER A C 1
ATOM 704 O O . SER A 1 99 ? -9.912 1.287 -12.181 1.00 94.81 99 SER A O 1
ATOM 706 N N . SER A 1 100 ? -8.947 3.306 -12.349 1.00 95.88 100 SER A N 1
ATOM 707 C CA . SER A 1 100 ? -10.094 4.104 -11.892 1.00 95.88 100 SER A CA 1
ATOM 708 C C . SER A 1 100 ? -10.633 3.662 -10.517 1.00 95.88 100 SER A C 1
ATOM 710 O O . SER A 1 100 ? -11.813 3.330 -10.395 1.00 95.88 100 SER A O 1
ATOM 712 N N . PRO A 1 101 ? -9.801 3.665 -9.457 1.00 96.94 101 PRO A N 1
ATOM 713 C CA . PRO A 1 101 ? -10.180 3.088 -8.166 1.00 96.94 101 PRO A CA 1
ATOM 714 C C . PRO A 1 101 ? -11.241 3.899 -7.401 1.00 96.94 101 PRO A C 1
ATOM 716 O O . PRO A 1 101 ? -11.939 3.356 -6.544 1.00 96.94 101 PRO A O 1
ATOM 719 N N . CYS A 1 102 ? -11.379 5.196 -7.689 1.00 97.88 102 CYS A N 1
ATOM 720 C CA . CYS A 1 102 ? -12.294 6.086 -6.977 1.00 97.88 102 CYS A CA 1
ATOM 721 C C . CYS A 1 102 ? -13.741 5.938 -7.464 1.00 97.88 102 CYS A C 1
ATOM 723 O O . CYS A 1 102 ? -14.048 6.154 -8.635 1.00 97.88 102 CYS A O 1
ATOM 725 N N . GLN A 1 103 ? -14.649 5.641 -6.539 1.00 96.31 103 GLN A N 1
ATOM 726 C CA . GLN A 1 103 ? -16.078 5.485 -6.790 1.00 96.31 103 GLN A CA 1
ATOM 727 C C . GLN A 1 103 ? -16.844 6.800 -6.598 1.00 96.31 103 GLN A C 1
ATOM 729 O O . GLN A 1 103 ? -16.296 7.810 -6.156 1.00 96.31 103 GLN A O 1
ATOM 734 N N . ASN A 1 104 ? -18.142 6.778 -6.920 1.00 95.50 104 ASN A N 1
ATOM 735 C CA . ASN A 1 104 ? -19.096 7.847 -6.604 1.00 95.50 104 ASN A CA 1
ATOM 736 C C . ASN A 1 104 ? -18.625 9.257 -7.015 1.00 95.50 104 ASN A C 1
ATOM 738 O O . ASN A 1 104 ? -18.754 10.216 -6.255 1.00 95.50 104 ASN A O 1
ATOM 742 N N . GLN A 1 105 ? -18.083 9.378 -8.233 1.00 94.62 105 GLN A N 1
ATOM 743 C CA . GLN A 1 105 ? -17.570 10.637 -8.799 1.00 94.62 105 GLN A CA 1
ATOM 744 C C . GLN A 1 105 ? -16.359 11.217 -8.039 1.00 94.62 105 GLN A C 1
ATOM 746 O O . GLN A 1 105 ? -16.071 12.410 -8.139 1.00 94.62 105 GLN A O 1
ATOM 751 N N . GLY A 1 106 ? -15.632 10.388 -7.283 1.00 96.44 106 GLY A N 1
ATOM 752 C CA . GLY A 1 106 ? -14.366 10.769 -6.670 1.00 96.44 106 GLY A CA 1
ATOM 753 C C . GLY A 1 106 ? -13.287 11.044 -7.720 1.00 96.44 106 GLY A C 1
ATOM 754 O O . GLY A 1 106 ? -13.135 10.297 -8.687 1.00 96.44 106 GLY A O 1
ATOM 755 N N . ARG A 1 107 ? -12.508 12.111 -7.525 1.00 97.50 107 ARG A N 1
ATOM 756 C CA . ARG A 1 107 ? -11.360 12.425 -8.385 1.00 97.50 107 ARG A CA 1
ATOM 757 C C . ARG A 1 107 ? -10.131 11.682 -7.879 1.00 97.50 107 ARG A C 1
ATOM 759 O O . ARG A 1 107 ? -9.703 11.915 -6.749 1.00 97.50 107 ARG A O 1
ATOM 766 N N . CYS A 1 108 ? -9.550 10.837 -8.723 1.00 97.81 108 CYS A N 1
ATOM 767 C CA . CYS A 1 108 ? -8.291 10.173 -8.411 1.00 97.81 108 CYS A CA 1
ATOM 768 C C . CYS A 1 108 ? -7.115 11.141 -8.562 1.00 97.81 108 CYS A C 1
ATOM 770 O O . CYS A 1 108 ? -7.060 11.928 -9.514 1.00 97.81 108 CYS A O 1
ATOM 772 N N . ARG A 1 109 ? -6.196 11.099 -7.601 1.00 97.12 109 ARG A N 1
ATOM 773 C CA . ARG A 1 109 ? -4.912 11.787 -7.650 1.00 97.12 109 ARG A CA 1
ATOM 774 C C . ARG A 1 109 ? -3.805 10.757 -7.478 1.00 97.12 109 ARG A C 1
ATOM 776 O O . ARG A 1 109 ? -3.697 10.158 -6.410 1.00 97.12 109 ARG A O 1
ATOM 783 N N . ASP A 1 110 ? -3.027 10.627 -8.536 1.00 93.75 110 ASP A N 1
ATOM 784 C CA . ASP A 1 110 ? -1.838 9.792 -8.640 1.00 93.75 110 ASP A CA 1
ATOM 785 C C . ASP A 1 110 ? -0.742 10.253 -7.670 1.00 93.75 110 ASP A C 1
ATOM 787 O O . ASP A 1 110 ? -0.659 11.454 -7.362 1.00 93.75 110 ASP A O 1
ATOM 791 N N . SER A 1 111 ? 0.047 9.317 -7.150 1.00 92.12 111 SER A N 1
ATOM 792 C CA . SER A 1 111 ? 1.162 9.573 -6.236 1.00 92.12 111 SER A CA 1
ATOM 793 C C . SER A 1 111 ? 2.090 8.359 -6.205 1.00 92.12 111 SER A C 1
ATOM 795 O O . SER A 1 111 ? 1.654 7.241 -6.405 1.00 92.12 111 SER A O 1
ATOM 797 N N . LEU A 1 112 ? 3.367 8.547 -5.881 1.00 90.81 112 LEU A N 1
ATOM 798 C CA . LEU A 1 112 ? 4.314 7.431 -5.891 1.00 90.81 112 LEU A CA 1
ATOM 799 C C . LEU A 1 112 ? 3.853 6.287 -4.964 1.00 90.81 112 LEU A C 1
ATOM 801 O O . LEU A 1 112 ? 3.758 6.499 -3.752 1.00 90.81 112 LEU A O 1
ATOM 805 N N . LEU A 1 113 ? 3.631 5.092 -5.532 1.00 91.56 113 LEU A N 1
ATOM 806 C CA . LEU A 1 113 ? 3.183 3.854 -4.865 1.00 91.56 113 LEU A CA 1
ATOM 807 C C . LEU A 1 113 ? 1.750 3.852 -4.319 1.00 91.56 113 LEU A C 1
ATOM 809 O O . LEU A 1 113 ? 1.307 2.836 -3.769 1.00 91.56 113 LEU A O 1
ATOM 813 N N . GLU A 1 114 ? 1.019 4.957 -4.414 1.00 93.56 114 GLU A N 1
ATOM 814 C CA . GLU A 1 114 ? -0.308 5.083 -3.824 1.00 93.56 114 GLU A CA 1
ATOM 815 C C . GLU A 1 114 ? -1.192 6.055 -4.602 1.00 93.56 114 GLU A C 1
ATOM 817 O O . GLU A 1 114 ? -0.736 6.960 -5.278 1.00 93.56 114 GLU A O 1
ATOM 822 N N . TYR A 1 115 ? -2.504 5.961 -4.430 1.00 95.81 115 TYR A N 1
ATOM 823 C CA . TYR A 1 115 ? -3.415 6.979 -4.943 1.00 95.81 115 TYR A CA 1
ATOM 824 C C . TYR A 1 115 ? -4.224 7.584 -3.812 1.00 95.81 115 TYR A C 1
ATOM 826 O O . TYR A 1 115 ? -4.466 6.975 -2.768 1.00 95.81 115 TYR A O 1
ATOM 834 N N . LYS A 1 116 ? -4.715 8.798 -4.052 1.00 96.75 116 LYS A N 1
ATOM 835 C CA . LYS A 1 116 ? -5.680 9.445 -3.171 1.00 96.75 116 LYS A CA 1
ATOM 836 C C . LYS A 1 116 ? -6.956 9.765 -3.921 1.00 96.75 116 LYS A C 1
ATOM 838 O O . LYS A 1 116 ? -6.945 10.537 -4.879 1.00 96.75 116 LYS A O 1
ATOM 843 N N . CYS A 1 117 ? -8.075 9.255 -3.422 1.00 97.75 117 CYS A N 1
ATOM 844 C CA . CYS A 1 117 ? -9.383 9.689 -3.880 1.00 97.75 117 CYS A CA 1
ATOM 845 C C . CYS A 1 117 ? -9.817 10.967 -3.159 1.00 97.75 117 CYS A C 1
ATOM 847 O O . CYS A 1 117 ? -9.870 11.044 -1.930 1.00 97.75 117 CYS A O 1
ATOM 849 N N . ILE A 1 118 ? -10.141 11.991 -3.941 1.00 97.19 118 ILE A N 1
ATOM 850 C CA . ILE A 1 118 ? -10.798 13.205 -3.466 1.00 97.19 118 ILE A CA 1
ATOM 851 C C . ILE A 1 118 ? -12.298 12.994 -3.659 1.00 97.19 118 ILE A C 1
ATOM 853 O O . ILE A 1 118 ? -12.801 13.056 -4.782 1.00 97.19 118 ILE A O 1
ATOM 857 N N . CYS A 1 119 ? -12.998 12.699 -2.566 1.00 96.38 119 CYS A N 1
ATOM 858 C CA . CYS A 1 119 ? -14.412 12.348 -2.613 1.00 96.38 119 CYS A CA 1
ATOM 859 C C . CYS A 1 119 ? -15.314 13.554 -2.876 1.00 96.38 119 CYS A C 1
ATOM 861 O O . CYS A 1 119 ? -15.067 14.657 -2.383 1.00 96.38 119 CYS A O 1
ATOM 863 N N . ALA A 1 120 ? -16.395 13.316 -3.624 1.00 94.88 120 ALA A N 1
ATOM 864 C CA . ALA A 1 120 ? -17.492 14.263 -3.757 1.00 94.88 120 ALA A CA 1
ATOM 865 C C . ALA A 1 120 ? -18.172 14.510 -2.397 1.00 94.88 120 ALA A C 1
ATOM 867 O O . ALA A 1 120 ? -18.084 13.690 -1.478 1.00 94.88 120 ALA A O 1
ATOM 868 N N . THR A 1 121 ? -18.871 15.640 -2.268 1.00 90.75 121 THR A N 1
ATOM 869 C CA . THR A 1 121 ? -19.498 16.069 -1.010 1.00 90.75 121 THR A CA 1
ATOM 870 C C . THR A 1 121 ? -20.342 14.960 -0.378 1.00 90.75 121 THR A C 1
ATOM 872 O O . THR A 1 121 ? -21.285 14.456 -0.981 1.00 90.75 121 THR A O 1
ATOM 875 N N . GLY A 1 122 ? -20.002 14.605 0.864 1.00 86.69 122 GLY A N 1
ATOM 876 C CA . GLY A 1 122 ? -20.724 13.624 1.675 1.00 86.69 122 GLY A CA 1
ATOM 877 C C . GLY A 1 122 ? -20.267 12.166 1.516 1.00 86.69 122 GLY A C 1
ATOM 878 O O . GLY A 1 122 ? -20.575 11.356 2.391 1.00 86.69 122 GLY A O 1
ATOM 879 N N . TYR A 1 123 ? -19.499 11.830 0.479 1.00 92.62 123 TYR A N 1
ATOM 880 C CA . TYR A 1 123 ? -18.900 10.501 0.326 1.00 92.62 123 TYR A CA 1
ATOM 881 C C . TYR A 1 123 ? -17.592 10.398 1.109 1.00 92.62 123 TYR A C 1
ATOM 883 O O . TYR A 1 123 ? -16.859 11.376 1.256 1.00 92.62 123 TYR A O 1
ATOM 891 N N . THR A 1 124 ? -17.292 9.206 1.621 1.00 90.88 124 THR A N 1
ATOM 892 C CA . THR A 1 124 ? -16.050 8.914 2.357 1.00 90.88 124 THR A CA 1
ATOM 893 C C . THR A 1 124 ? -15.569 7.486 2.094 1.00 90.88 124 THR A C 1
ATOM 895 O O . THR A 1 124 ? -16.184 6.770 1.312 1.00 90.88 124 THR A O 1
ATOM 898 N N . GLY A 1 125 ? -14.488 7.071 2.752 1.00 91.00 125 GLY A N 1
ATOM 899 C CA . GLY A 1 125 ? -13.799 5.811 2.465 1.00 91.00 125 GLY A CA 1
ATOM 900 C C . GLY A 1 125 ? -12.548 6.060 1.630 1.00 91.00 125 GLY A C 1
ATOM 901 O O . GLY A 1 125 ? -12.368 7.158 1.097 1.00 91.00 125 GLY A O 1
ATOM 902 N N . THR A 1 126 ? -11.670 5.065 1.552 1.00 93.88 126 THR A N 1
ATOM 903 C CA . THR A 1 126 ? -10.408 5.175 0.800 1.00 93.88 126 THR A CA 1
ATOM 904 C C . THR A 1 126 ? -10.680 5.393 -0.686 1.00 93.88 126 THR A C 1
ATOM 906 O O . THR A 1 126 ? -10.008 6.198 -1.329 1.00 93.88 126 THR A O 1
ATOM 909 N N . ASN A 1 127 ? -11.741 4.761 -1.191 1.00 96.44 127 ASN A N 1
ATOM 910 C CA . ASN A 1 127 ? -12.154 4.772 -2.588 1.00 96.44 127 ASN A CA 1
ATOM 911 C C . ASN A 1 127 ? -13.472 5.527 -2.780 1.00 96.44 127 ASN A C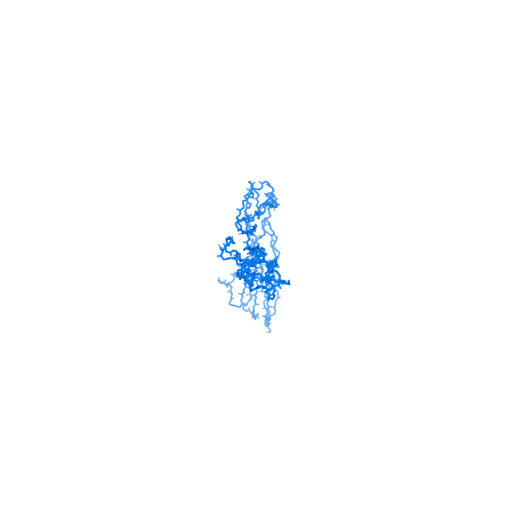 1
ATOM 913 O O . ASN A 1 127 ? -14.129 5.374 -3.807 1.00 96.44 127 ASN A O 1
ATOM 917 N N . CYS A 1 128 ? -13.870 6.353 -1.806 1.00 96.06 128 CYS A N 1
ATOM 918 C CA . CYS A 1 128 ? -15.143 7.077 -1.795 1.00 96.06 128 CYS A CA 1
ATOM 919 C C . CYS A 1 128 ? -16.383 6.170 -1.883 1.00 96.06 128 CYS A C 1
ATOM 921 O O . CYS A 1 128 ? -17.431 6.590 -2.370 1.00 96.06 128 CYS A O 1
ATOM 923 N N . GLU A 1 129 ? -16.270 4.928 -1.423 1.00 94.00 129 GLU A N 1
ATOM 924 C CA . GLU A 1 129 ? -17.289 3.883 -1.490 1.00 94.00 129 GLU A CA 1
ATOM 925 C C . GLU A 1 129 ? -18.435 4.076 -0.482 1.00 94.00 129 GLU A C 1
ATOM 927 O O . GLU A 1 129 ? -19.539 3.581 -0.702 1.00 94.00 129 GLU A O 1
ATOM 932 N N . ILE A 1 130 ? -18.206 4.830 0.599 1.00 90.81 130 ILE A N 1
ATOM 933 C CA . ILE A 1 130 ? -19.184 5.048 1.671 1.00 90.81 130 ILE A CA 1
ATOM 934 C C . ILE A 1 130 ? -20.054 6.256 1.332 1.00 90.81 130 ILE A C 1
ATOM 936 O O . ILE A 1 130 ? -19.563 7.391 1.292 1.00 90.81 130 ILE A O 1
ATOM 940 N N . LYS A 1 131 ? -21.357 6.031 1.155 1.00 89.94 131 LYS A N 1
ATOM 941 C CA . LYS A 1 131 ? -22.333 7.090 0.874 1.00 89.94 131 LYS A CA 1
ATOM 942 C C . LYS A 1 131 ? -22.783 7.794 2.163 1.00 89.94 131 LYS A C 1
ATOM 944 O O . LYS A 1 131 ? -22.718 7.201 3.240 1.00 89.94 131 LYS A O 1
ATOM 949 N N . PRO A 1 132 ? -23.311 9.030 2.079 1.00 82.88 132 PRO A N 1
ATOM 950 C CA . PRO A 1 132 ? -23.807 9.757 3.251 1.00 82.88 132 PRO A CA 1
ATOM 951 C C . PRO A 1 132 ? -24.896 9.008 4.032 1.00 82.88 132 PRO A C 1
ATOM 953 O O . PRO A 1 132 ? -24.927 9.068 5.257 1.00 82.88 132 PRO A O 1
ATOM 956 N N . PHE A 1 133 ? -25.783 8.307 3.323 1.00 83.38 133 PHE A N 1
ATOM 957 C CA . PHE A 1 133 ? -26.906 7.576 3.917 1.00 83.38 133 PHE A CA 1
ATOM 958 C C . PHE A 1 133 ? -26.517 6.193 4.457 1.00 83.38 133 PHE A C 1
ATOM 960 O O . PHE A 1 133 ? -27.295 5.602 5.195 1.00 83.38 133 PHE A O 1
ATOM 967 N N . ASP A 1 134 ? -25.307 5.715 4.150 1.00 86.44 134 ASP A N 1
ATOM 968 C CA . ASP A 1 134 ? -24.781 4.441 4.656 1.00 86.44 134 ASP A CA 1
ATOM 969 C C . ASP A 1 134 ? -24.044 4.622 5.995 1.00 86.44 134 ASP A C 1
ATOM 971 O O . ASP A 1 134 ? -23.436 3.692 6.515 1.00 86.44 134 ASP A O 1
ATOM 975 N N . LEU A 1 135 ? -24.053 5.835 6.558 1.00 88.38 135 LEU A N 1
ATOM 976 C CA . LEU A 1 135 ? -23.408 6.148 7.826 1.00 88.38 135 LEU A CA 1
ATOM 977 C C . LEU A 1 135 ? -24.216 5.600 9.002 1.00 88.38 135 LEU A C 1
ATOM 979 O O . LEU A 1 135 ? -25.351 6.005 9.243 1.00 88.38 135 LEU A O 1
ATOM 983 N N . ILE A 1 136 ? -23.588 4.716 9.774 1.00 92.44 136 ILE A N 1
ATOM 984 C CA . ILE A 1 136 ? -24.217 4.018 10.894 1.00 92.44 136 ILE A CA 1
ATOM 985 C C . ILE A 1 136 ? -23.467 4.391 12.170 1.00 92.44 136 ILE A C 1
ATOM 987 O O . ILE A 1 136 ? -22.249 4.196 12.277 1.00 92.44 136 ILE A O 1
ATOM 991 N N . LYS A 1 137 ? -24.199 4.948 13.142 1.00 95.06 137 LYS A N 1
ATOM 992 C CA . LYS A 1 137 ? -23.681 5.187 14.493 1.00 95.06 137 LYS A CA 1
ATOM 993 C C . LYS A 1 137 ? -23.244 3.845 15.102 1.00 95.06 137 LYS A C 1
ATOM 995 O O . LYS A 1 137 ? -23.950 2.862 14.892 1.00 95.06 137 LYS A O 1
ATOM 1000 N N . PRO A 1 138 ? -22.132 3.791 15.854 1.00 97.94 138 PRO A N 1
ATOM 1001 C CA . PRO A 1 138 ? -21.681 2.541 16.441 1.00 97.94 138 PRO A CA 1
ATOM 1002 C C . PRO A 1 138 ? -22.753 1.882 17.319 1.00 97.94 138 PRO A C 1
ATOM 1004 O O . PRO A 1 138 ? -23.547 2.587 17.940 1.00 97.94 138 PRO A O 1
ATOM 1007 N N . ASN A 1 139 ? -22.753 0.551 17.372 1.00 97.50 139 ASN A N 1
ATOM 1008 C CA . ASN A 1 139 ? -23.597 -0.250 18.259 1.00 97.50 139 ASN A CA 1
ATOM 1009 C C . ASN A 1 139 ? -22.776 -1.406 18.835 1.00 97.50 139 ASN A C 1
ATOM 1011 O O . ASN A 1 139 ? -22.336 -2.281 18.088 1.00 97.50 139 ASN A O 1
ATOM 1015 N N . ILE A 1 140 ? -22.551 -1.396 20.147 1.00 98.06 140 ILE A N 1
ATOM 1016 C CA . ILE A 1 140 ? -21.754 -2.397 20.852 1.00 98.06 140 ILE A CA 1
ATOM 1017 C C . ILE A 1 140 ? -22.633 -3.558 21.316 1.00 98.06 140 ILE A C 1
ATOM 1019 O O . ILE A 1 140 ? -23.653 -3.380 21.986 1.00 98.06 140 ILE A O 1
ATOM 1023 N N . ILE A 1 141 ? -22.143 -4.768 21.062 1.00 95.12 141 ILE A N 1
ATOM 1024 C CA . ILE A 1 141 ? -22.661 -6.021 21.599 1.00 95.12 141 ILE A CA 1
ATOM 1025 C C . ILE A 1 141 ? -21.662 -6.521 22.649 1.00 95.12 141 ILE A C 1
ATOM 1027 O O . ILE A 1 141 ? -20.622 -7.100 22.327 1.00 95.12 141 ILE A O 1
ATOM 1031 N N . LEU A 1 142 ? -21.980 -6.274 23.921 1.00 95.56 142 LEU A N 1
ATOM 1032 C CA . LEU A 1 142 ? -21.167 -6.657 25.076 1.00 95.56 142 LEU A CA 1
ATOM 1033 C C . LEU A 1 142 ? -22.090 -7.165 26.200 1.00 95.56 142 LEU A C 1
ATOM 1035 O O . LEU A 1 142 ? -23.123 -6.537 26.441 1.00 95.56 142 LEU A O 1
ATOM 1039 N N . PRO A 1 143 ? -21.763 -8.284 26.875 1.00 94.81 143 PRO A N 1
ATOM 1040 C CA . PRO A 1 143 ? -22.563 -8.768 27.995 1.00 94.81 143 PRO A CA 1
ATOM 1041 C C . PRO A 1 143 ? -22.471 -7.814 29.190 1.00 94.81 143 PRO A C 1
ATOM 1043 O O . PRO A 1 143 ? -21.415 -7.243 29.451 1.00 94.81 143 PRO A O 1
ATOM 1046 N N . GLU A 1 144 ? -23.556 -7.704 29.955 1.00 95.75 144 GLU A N 1
ATOM 1047 C CA . GLU A 1 144 ? -23.596 -6.881 31.174 1.00 95.75 144 GLU A CA 1
ATOM 1048 C C . GLU A 1 144 ? -22.675 -7.432 32.270 1.00 95.75 144 GLU A C 1
ATOM 1050 O O . GLU A 1 144 ? -22.075 -6.675 33.030 1.00 95.75 144 GLU A O 1
ATOM 1055 N N . THR A 1 145 ? -22.518 -8.758 32.335 1.00 97.00 145 THR A N 1
ATOM 1056 C CA . THR A 1 145 ? -21.710 -9.427 33.359 1.00 97.00 145 THR A CA 1
ATOM 1057 C C . THR A 1 145 ? -20.901 -10.577 32.769 1.00 97.00 145 THR A C 1
ATOM 1059 O O . THR A 1 145 ? -21.378 -11.336 31.922 1.00 97.00 145 THR A O 1
ATOM 1062 N N . LYS A 1 146 ? -19.670 -10.743 33.256 1.00 96.62 146 LYS A N 1
ATOM 1063 C CA . LYS A 1 146 ? -18.776 -11.851 32.933 1.00 96.62 146 LYS A CA 1
ATOM 1064 C C . LYS A 1 146 ? -18.265 -12.498 34.220 1.00 96.62 146 LYS A C 1
ATOM 1066 O O . LYS A 1 146 ? -17.515 -11.885 34.972 1.00 96.62 146 LYS A O 1
ATOM 1071 N N . PHE A 1 147 ? -18.640 -13.755 34.438 1.00 95.38 147 PHE A N 1
ATOM 1072 C CA . PHE A 1 147 ? -18.144 -14.568 35.550 1.00 95.38 147 PHE A CA 1
ATOM 1073 C C . PHE A 1 147 ? -16.864 -15.303 35.155 1.00 95.38 147 PHE A C 1
ATOM 1075 O O . PHE A 1 147 ? -16.788 -15.869 34.058 1.00 95.38 147 PHE A O 1
ATOM 1082 N N . VAL A 1 148 ? -15.871 -15.291 36.041 1.00 94.94 148 VAL A N 1
ATOM 1083 C CA . VAL A 1 148 ? -14.586 -15.985 35.886 1.00 94.94 148 VAL A CA 1
ATOM 1084 C C . VAL A 1 148 ? -14.087 -16.496 37.235 1.00 94.94 148 VAL A C 1
ATOM 1086 O O . VAL A 1 148 ? -14.520 -16.020 38.280 1.00 94.94 148 VAL A O 1
ATOM 1089 N N . HIS A 1 149 ? -13.162 -17.450 37.210 1.00 93.06 149 HIS A N 1
ATOM 1090 C CA . HIS A 1 149 ? -12.516 -17.980 38.409 1.00 93.06 149 HIS A CA 1
ATOM 1091 C C . HIS A 1 149 ? -11.098 -17.427 38.551 1.00 93.06 149 HIS A C 1
ATOM 1093 O O . HIS A 1 149 ? -10.411 -17.178 37.555 1.00 93.06 149 HIS A O 1
ATOM 1099 N N . GLU A 1 150 ? -10.666 -17.252 39.794 1.00 93.25 150 GLU A N 1
ATOM 1100 C CA . GLU A 1 150 ? -9.285 -16.928 40.131 1.00 93.25 150 GLU A CA 1
ATOM 1101 C C . GLU A 1 150 ? -8.309 -18.019 39.653 1.00 93.25 150 GLU A C 1
ATOM 1103 O O . GLU A 1 150 ? -8.642 -19.202 39.592 1.00 93.25 150 GLU A O 1
ATOM 1108 N N . GLY A 1 151 ? -7.092 -17.613 39.280 1.00 90.50 151 GLY A N 1
ATOM 1109 C CA . GLY A 1 151 ? -6.043 -18.513 38.792 1.00 90.50 151 GLY A CA 1
ATOM 1110 C C . GLY A 1 151 ? -6.080 -18.771 37.284 1.00 90.50 151 GLY A C 1
ATOM 1111 O O . GLY A 1 151 ? -5.209 -19.467 36.758 1.00 90.50 151 GLY A O 1
ATOM 1112 N N . LEU A 1 152 ? -7.040 -18.188 36.556 1.00 92.12 152 LEU A N 1
ATOM 1113 C CA . LEU A 1 152 ? -7.081 -18.275 35.099 1.00 92.12 152 LEU A CA 1
ATOM 1114 C C . LEU A 1 152 ? -5.849 -17.586 34.487 1.00 92.12 152 LEU A C 1
ATOM 1116 O O . LEU A 1 152 ? -5.594 -16.404 34.716 1.00 92.12 152 LEU A O 1
ATOM 1120 N N . SER A 1 153 ? -5.093 -18.317 33.666 1.00 93.00 153 SER A N 1
ATOM 1121 C CA . SER A 1 153 ? -3.846 -17.816 33.071 1.00 93.00 153 SER A CA 1
ATOM 1122 C C . SER A 1 153 ? -4.067 -16.608 32.157 1.00 93.00 153 SER A C 1
ATOM 1124 O O . SER A 1 153 ? -3.259 -15.675 32.152 1.00 93.00 153 SER A O 1
ATOM 1126 N N . SER A 1 154 ? -5.173 -16.584 31.409 1.00 94.50 154 SER A N 1
ATOM 1127 C CA . SER A 1 154 ? -5.590 -15.417 30.638 1.00 94.50 154 SER A CA 1
ATOM 1128 C C . SER A 1 154 ? -7.102 -15.354 30.437 1.00 94.50 154 SER A C 1
ATOM 1130 O O . SER A 1 154 ? -7.738 -16.353 30.108 1.00 94.50 154 SER A O 1
ATOM 1132 N N . LEU A 1 155 ? -7.662 -14.152 30.585 1.00 94.50 155 LEU A N 1
ATOM 1133 C CA . LEU A 1 155 ? -9.040 -13.816 30.235 1.00 94.50 155 LEU A CA 1
ATOM 1134 C C . LEU A 1 155 ? -9.029 -12.817 29.082 1.00 94.50 155 LEU A C 1
ATOM 1136 O O . LEU A 1 155 ? -8.339 -11.806 29.150 1.00 94.50 155 LEU A O 1
ATOM 1140 N N . THR A 1 156 ? -9.824 -13.075 28.047 1.00 95.69 156 THR A N 1
ATOM 1141 C CA . THR A 1 156 ? -10.011 -12.153 26.921 1.00 95.69 156 THR A CA 1
ATOM 1142 C C . THR A 1 156 ? -11.481 -11.775 26.806 1.00 95.69 156 THR A C 1
ATOM 1144 O O . THR A 1 156 ? -12.341 -12.651 26.702 1.00 95.69 156 THR A O 1
ATOM 1147 N N . ILE A 1 157 ? -11.765 -10.475 26.813 1.00 96.25 157 ILE A N 1
ATOM 1148 C CA . ILE A 1 157 ? -13.108 -9.922 26.645 1.00 96.25 157 ILE A CA 1
ATOM 1149 C C . ILE A 1 157 ? -13.159 -9.171 25.312 1.00 96.25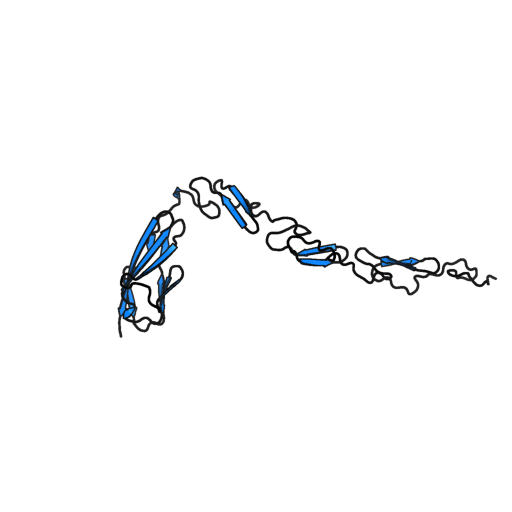 157 ILE A C 1
ATOM 1151 O O . ILE A 1 157 ? -12.503 -8.135 25.173 1.00 96.25 157 ILE A O 1
ATOM 1155 N N . PRO A 1 158 ? -13.902 -9.678 24.314 1.00 96.25 158 PRO A N 1
ATOM 1156 C CA . PRO A 1 158 ? -14.121 -8.954 23.074 1.00 96.25 158 PRO A CA 1
ATOM 1157 C C . PRO A 1 158 ? -15.177 -7.867 23.265 1.00 96.25 158 PRO A C 1
ATOM 1159 O O . PRO A 1 158 ? -16.206 -8.100 23.898 1.00 96.25 158 PRO A O 1
ATOM 1162 N N . CYS A 1 159 ? -14.952 -6.707 22.658 1.00 96.56 159 CYS A N 1
ATOM 1163 C CA . CYS A 1 159 ? -16.001 -5.730 22.413 1.00 96.56 159 CYS A CA 1
ATOM 1164 C C . CYS A 1 159 ? -16.326 -5.708 20.924 1.00 96.56 159 CYS A C 1
ATOM 1166 O O . CYS A 1 159 ? -15.595 -5.122 20.124 1.00 96.56 159 CYS A O 1
ATOM 1168 N N . TYR A 1 160 ? -17.413 -6.377 20.549 1.00 95.81 160 TYR A N 1
ATOM 1169 C CA . TYR A 1 160 ? -17.897 -6.351 19.177 1.00 95.81 160 TYR A CA 1
ATOM 1170 C C . TYR A 1 160 ? -18.737 -5.097 18.973 1.00 95.81 160 TYR A C 1
ATOM 1172 O O . TYR A 1 160 ? -19.661 -4.849 19.745 1.00 95.81 160 TYR A O 1
ATOM 1180 N N . ALA A 1 161 ? -18.426 -4.312 17.945 1.00 96.75 161 ALA A N 1
ATOM 1181 C CA . ALA A 1 161 ? -19.225 -3.154 17.580 1.00 96.75 161 ALA A CA 1
ATOM 1182 C C . ALA A 1 161 ? -19.445 -3.101 16.072 1.00 96.75 161 ALA A C 1
ATOM 1184 O O . ALA A 1 161 ? -18.501 -3.219 15.289 1.00 96.75 161 ALA A O 1
ATOM 1185 N N . GLU A 1 162 ? -20.692 -2.885 15.681 1.00 95.56 162 GLU A N 1
ATOM 1186 C CA . GLU A 1 162 ? -21.064 -2.547 14.311 1.00 95.56 162 GLU A CA 1
ATOM 1187 C C . GLU A 1 162 ? -21.003 -1.027 14.130 1.00 95.56 162 GLU A C 1
ATOM 1189 O O . GLU A 1 162 ? -21.112 -0.280 15.102 1.00 95.56 162 GLU A O 1
ATOM 1194 N N . GLY A 1 163 ? -20.820 -0.546 12.900 1.00 93.69 163 GLY A N 1
ATOM 1195 C CA . GLY A 1 163 ? -20.831 0.885 12.591 1.00 93.69 163 GLY A CA 1
ATOM 1196 C C . GLY A 1 163 ? -20.131 1.208 11.275 1.00 93.69 163 GLY A C 1
ATOM 1197 O O . GLY A 1 163 ? -19.206 0.507 10.865 1.00 93.69 163 GLY A O 1
ATOM 1198 N N . ILE A 1 164 ? -20.568 2.286 10.619 1.00 91.69 164 ILE A N 1
ATOM 1199 C CA . ILE A 1 164 ? -19.986 2.770 9.361 1.00 91.69 164 ILE A CA 1
ATOM 1200 C C . ILE A 1 164 ? -19.698 4.274 9.488 1.00 91.69 164 ILE A C 1
ATOM 1202 O O . ILE A 1 164 ? -20.632 5.061 9.656 1.00 91.69 164 ILE A O 1
ATOM 1206 N N . PRO A 1 165 ? -18.426 4.708 9.391 1.00 92.44 165 PRO A N 1
ATOM 1207 C CA . PRO A 1 165 ? -17.219 3.893 9.214 1.00 92.44 165 PRO A CA 1
ATOM 1208 C C . PRO A 1 165 ? -16.970 2.957 10.403 1.00 92.44 165 PRO A C 1
ATOM 1210 O O . PRO A 1 165 ? -17.500 3.206 11.492 1.00 92.44 165 PRO A O 1
ATOM 1213 N N . VAL A 1 166 ? -16.155 1.917 10.188 1.00 92.38 166 VAL A N 1
ATOM 1214 C CA . VAL A 1 166 ? -15.778 0.951 11.233 1.00 92.38 166 VAL A CA 1
ATOM 1215 C C . VAL A 1 166 ? -15.283 1.713 12.469 1.00 92.38 166 VAL A C 1
ATOM 1217 O O . VAL A 1 166 ? -14.387 2.554 12.336 1.00 92.38 166 VAL A O 1
ATOM 1220 N N . PRO A 1 167 ? -15.884 1.495 13.651 1.00 96.38 167 PRO A N 1
ATOM 1221 C CA . PRO A 1 167 ? -15.547 2.266 14.834 1.00 96.38 167 PRO A CA 1
ATOM 1222 C C . PRO A 1 167 ? -14.191 1.869 15.413 1.00 96.38 167 PRO A C 1
ATOM 1224 O O . PRO A 1 167 ? -13.799 0.703 15.412 1.00 96.38 167 PRO A O 1
ATOM 1227 N N . THR A 1 168 ? -13.509 2.848 15.997 1.00 96.50 168 THR A N 1
ATOM 1228 C CA . THR A 1 168 ? -12.364 2.602 16.871 1.00 96.50 168 THR A CA 1
ATOM 1229 C C . THR A 1 168 ? -12.870 2.168 18.241 1.00 96.50 168 THR A C 1
ATOM 1231 O O . THR A 1 168 ? -13.767 2.807 18.798 1.00 96.50 168 THR A O 1
ATOM 1234 N N . ILE A 1 169 ? -12.278 1.104 18.784 1.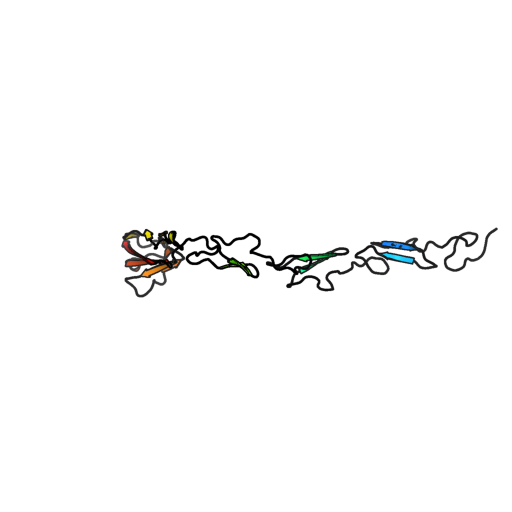00 97.31 169 ILE A N 1
ATOM 1235 C CA . ILE A 1 169 ? -12.611 0.555 20.101 1.00 97.31 169 ILE A CA 1
ATOM 1236 C C . ILE A 1 169 ? -11.590 1.016 21.137 1.00 97.31 169 ILE A C 1
ATOM 1238 O O . ILE A 1 169 ? -10.382 0.938 20.902 1.00 97.31 169 ILE A O 1
ATOM 1242 N N . THR A 1 170 ? -12.066 1.447 22.299 1.00 96.75 170 THR A N 1
ATOM 1243 C CA . THR A 1 170 ? -11.238 1.757 23.469 1.00 96.75 170 THR A CA 1
ATOM 1244 C C . THR A 1 170 ? -11.830 1.144 24.726 1.00 96.75 170 THR A C 1
ATOM 1246 O O . THR A 1 170 ? -13.048 1.109 24.887 1.00 96.75 170 THR A O 1
ATOM 1249 N N . TRP A 1 171 ? -10.955 0.693 25.616 1.00 96.38 171 TRP A N 1
ATOM 1250 C CA . TRP A 1 171 ? -11.296 0.123 26.907 1.00 96.38 171 TRP A CA 1
ATOM 1251 C C . TRP A 1 171 ? -10.737 0.974 28.041 1.00 96.38 171 TRP A C 1
ATOM 1253 O O . TRP A 1 171 ? -9.573 1.374 28.010 1.00 96.38 171 TRP A O 1
ATOM 1263 N N . GLU A 1 172 ? -11.537 1.172 29.080 1.00 95.00 172 GLU A N 1
ATOM 1264 C CA . GLU A 1 172 ? -11.098 1.799 30.323 1.00 95.00 172 GLU A CA 1
ATOM 1265 C C . GLU A 1 172 ? -11.717 1.120 31.545 1.00 95.00 172 GLU A C 1
ATOM 1267 O O . GLU A 1 172 ? -12.772 0.484 31.469 1.00 95.00 172 GLU A O 1
ATOM 1272 N N . SER A 1 173 ? -11.023 1.222 32.676 1.00 94.44 173 SER A N 1
ATOM 1273 C CA . SER A 1 173 ? -11.541 0.764 33.963 1.00 94.44 173 SER A CA 1
ATOM 1274 C C . SER A 1 173 ? -12.340 1.899 34.590 1.00 94.44 173 SER A C 1
ATOM 1276 O O . SER A 1 173 ? -11.835 3.012 34.673 1.00 94.44 173 SER A O 1
ATOM 1278 N N . LEU A 1 174 ? -13.547 1.620 35.081 1.00 94.94 174 LEU A N 1
ATOM 1279 C CA . LEU A 1 174 ? -14.338 2.621 35.807 1.00 94.94 174 LEU A CA 1
ATOM 1280 C C . LEU A 1 174 ? -13.984 2.668 37.296 1.00 94.94 174 LEU A C 1
ATOM 1282 O O . LEU A 1 174 ? -14.082 3.715 37.926 1.00 94.94 174 LEU A O 1
ATOM 1286 N N . ASP A 1 175 ? -13.512 1.548 37.843 1.00 93.12 175 ASP A N 1
ATOM 1287 C CA . ASP A 1 175 ? -13.174 1.448 39.267 1.00 93.12 175 ASP A CA 1
ATOM 1288 C C . ASP A 1 175 ? -11.719 1.847 39.581 1.00 93.12 175 ASP A C 1
ATOM 1290 O O . ASP A 1 175 ? -11.336 1.963 40.745 1.00 93.12 175 ASP A O 1
ATOM 1294 N N . LYS A 1 176 ? -10.873 2.019 38.556 1.00 88.19 176 LYS A N 1
ATOM 1295 C CA . LYS A 1 176 ? -9.426 2.251 38.692 1.00 88.19 176 LYS A CA 1
ATOM 1296 C C . LYS A 1 176 ? -8.988 3.360 37.736 1.00 88.19 176 LYS A C 1
ATOM 1298 O O . LYS A 1 176 ? -9.497 3.417 36.622 1.00 88.19 176 LYS A O 1
ATOM 1303 N N . PRO A 1 177 ? -7.994 4.185 38.108 1.00 83.81 177 PRO A N 1
ATOM 1304 C CA . PRO A 1 177 ? -7.542 5.304 37.277 1.00 83.81 177 PRO A CA 1
ATOM 1305 C C . PRO A 1 177 ? -6.897 4.875 35.950 1.00 83.81 177 PRO A C 1
ATOM 1307 O O . PRO A 1 177 ? -6.826 5.668 35.016 1.00 83.81 177 PRO A O 1
ATOM 1310 N N . SER A 1 178 ? -6.419 3.634 35.849 1.00 81.62 178 SER A N 1
ATOM 1311 C CA . SER A 1 178 ? -5.888 3.063 34.613 1.00 81.62 178 SER A CA 1
ATOM 1312 C C . SER A 1 178 ? -6.056 1.544 34.592 1.00 81.62 178 SER A C 1
ATOM 1314 O O . SER A 1 178 ? -6.248 0.907 35.636 1.00 81.62 178 SER A O 1
ATOM 1316 N N . LEU A 1 179 ? -5.931 0.950 33.400 1.00 83.88 179 LEU A N 1
ATOM 1317 C CA . LEU A 1 179 ? -5.765 -0.498 33.266 1.00 83.88 179 LEU A CA 1
ATOM 1318 C C . LEU A 1 179 ? -4.524 -0.941 34.062 1.00 83.88 179 LEU A C 1
ATOM 1320 O O . LEU A 1 179 ? -3.500 -0.256 34.070 1.00 83.88 179 LEU A O 1
ATOM 1324 N N . GLN A 1 180 ? -4.648 -2.055 34.781 1.00 81.44 180 GLN A N 1
ATOM 1325 C CA . GLN A 1 180 ? -3.587 -2.604 35.630 1.00 81.44 180 GLN A CA 1
ATOM 1326 C C . GLN A 1 180 ? -2.446 -3.190 34.783 1.00 81.44 180 GLN A C 1
ATOM 1328 O O . GLN A 1 180 ? -2.646 -3.515 33.617 1.00 81.44 180 GLN A O 1
ATOM 1333 N N . ASN A 1 181 ? -1.261 -3.399 35.369 1.00 80.38 181 ASN A N 1
ATOM 1334 C CA . ASN A 1 181 ? -0.079 -3.905 34.643 1.00 80.38 181 ASN A CA 1
ATOM 1335 C C . ASN A 1 181 ? -0.290 -5.278 33.973 1.00 80.38 181 ASN A C 1
ATOM 1337 O O . ASN A 1 181 ? 0.346 -5.587 32.966 1.00 80.38 181 ASN A O 1
ATOM 1341 N N . ASN A 1 182 ? -1.169 -6.113 34.527 1.00 85.00 182 ASN A N 1
ATOM 1342 C CA . ASN A 1 182 ? -1.549 -7.416 33.977 1.00 85.00 182 ASN A CA 1
ATOM 1343 C C . ASN A 1 182 ? -2.686 -7.332 32.938 1.00 85.00 182 ASN A C 1
ATOM 1345 O O . ASN A 1 182 ? -3.081 -8.360 32.387 1.00 85.00 182 ASN A O 1
ATOM 1349 N N . THR A 1 183 ? -3.209 -6.132 32.675 1.00 89.25 183 THR A N 1
ATOM 1350 C CA . THR A 1 183 ? -4.337 -5.869 31.782 1.00 89.25 183 THR A CA 1
ATOM 1351 C C . THR A 1 183 ? -3.873 -5.065 30.570 1.00 89.25 183 THR A C 1
ATOM 1353 O O . THR A 1 183 ? -3.211 -4.039 30.699 1.00 89.25 183 THR A O 1
ATOM 1356 N N . LYS A 1 184 ? -4.230 -5.502 29.364 1.00 92.56 184 LYS A N 1
ATOM 1357 C CA . LYS A 1 184 ? -3.858 -4.823 28.121 1.00 92.56 184 LYS A CA 1
ATOM 1358 C C . LYS A 1 184 ? -5.025 -4.794 27.147 1.00 92.56 184 LYS A C 1
ATOM 1360 O O . LYS A 1 184 ? -5.659 -5.815 26.899 1.00 92.56 184 LYS A O 1
ATOM 1365 N N . GLN A 1 185 ? -5.241 -3.638 26.528 1.00 92.31 185 GLN A N 1
ATOM 1366 C CA . GLN A 1 185 ? -6.051 -3.553 25.321 1.00 92.31 185 GLN A CA 1
ATOM 1367 C C . GLN A 1 185 ? -5.218 -3.956 24.095 1.00 92.31 185 GLN A C 1
ATOM 1369 O O . GLN A 1 185 ? -4.101 -3.468 23.894 1.00 92.31 185 GLN A O 1
ATOM 1374 N N . LEU A 1 186 ? -5.781 -4.815 23.246 1.00 92.25 186 LEU A N 1
ATOM 1375 C CA . LEU A 1 186 ? -5.237 -5.140 21.931 1.00 92.25 186 LEU A CA 1
ATOM 1376 C C . LEU A 1 186 ? -6.371 -5.156 20.904 1.00 92.25 186 LEU A C 1
ATOM 1378 O O . LEU A 1 186 ? -7.238 -6.026 20.949 1.00 92.25 186 LEU A O 1
ATOM 1382 N N . ALA A 1 187 ? -6.364 -4.195 19.977 1.00 92.56 187 ALA A N 1
ATOM 1383 C CA . ALA A 1 187 ? -7.468 -3.973 19.041 1.00 92.56 187 ALA A CA 1
ATOM 1384 C C . ALA A 1 187 ? -8.819 -3.863 19.785 1.00 92.56 187 ALA A C 1
ATOM 1386 O O . ALA A 1 187 ? -8.968 -2.979 20.632 1.00 92.56 187 ALA A O 1
ATOM 1387 N N . HIS A 1 188 ? -9.777 -4.753 19.501 1.00 94.50 188 HIS A N 1
ATOM 1388 C CA . HIS A 1 188 ? -11.095 -4.787 20.146 1.00 94.50 188 HIS A CA 1
ATOM 1389 C C . HIS A 1 188 ? -11.163 -5.662 21.413 1.00 94.50 188 HIS A C 1
ATOM 1391 O O . HIS A 1 188 ? -12.237 -5.822 21.995 1.00 94.50 188 HIS A O 1
ATOM 1397 N N . PHE A 1 189 ? -10.040 -6.231 21.856 1.00 96.00 189 PHE A N 1
ATOM 1398 C CA . PHE A 1 189 ? -9.979 -7.112 23.020 1.00 96.00 189 PHE A CA 1
ATOM 1399 C C . PHE A 1 189 ? -9.418 -6.409 24.256 1.00 96.00 189 PHE A C 1
ATOM 1401 O O . PHE A 1 189 ? -8.421 -5.687 24.173 1.00 96.00 189 PHE A O 1
ATOM 1408 N N . LEU A 1 190 ? -10.002 -6.712 25.414 1.00 96.12 190 LEU A N 1
ATOM 1409 C CA . LEU A 1 190 ? -9.418 -6.469 26.727 1.00 96.12 190 LEU A CA 1
ATOM 1410 C C . LEU A 1 190 ? -8.871 -7.786 27.282 1.00 96.12 190 LEU A C 1
ATOM 1412 O O . LEU A 1 190 ? -9.616 -8.752 27.446 1.00 96.12 190 LEU A O 1
ATOM 1416 N N . ILE A 1 191 ? -7.567 -7.834 27.536 1.00 95.88 191 ILE A N 1
ATOM 1417 C CA . ILE A 1 191 ? -6.851 -9.055 27.904 1.00 95.88 191 ILE A CA 1
ATOM 1418 C C . ILE A 1 191 ? -6.291 -8.903 29.313 1.00 95.88 191 ILE A C 1
ATOM 1420 O O . ILE A 1 191 ? -5.499 -7.998 29.563 1.00 95.88 191 ILE A O 1
ATOM 1424 N N . PHE A 1 192 ? -6.636 -9.831 30.196 1.00 95.50 192 PHE A N 1
ATOM 1425 C CA . PHE A 1 192 ? -6.051 -9.986 31.523 1.00 95.50 192 PHE A CA 1
ATOM 1426 C C . PHE A 1 192 ? -5.113 -11.192 31.520 1.00 95.50 192 PHE A C 1
ATOM 1428 O O . PHE A 1 192 ? -5.402 -12.217 30.890 1.00 95.50 192 PHE A O 1
ATOM 1435 N N . LYS A 1 193 ? -3.996 -11.083 32.235 1.00 95.50 193 LYS A N 1
ATOM 1436 C CA . LYS A 1 193 ? -3.069 -12.185 32.514 1.00 95.50 193 LYS A CA 1
ATOM 1437 C C . LYS A 1 193 ? -3.069 -12.493 34.004 1.00 95.50 193 LYS A C 1
ATOM 1439 O O . LYS A 1 193 ? -3.070 -11.561 34.801 1.00 95.50 193 LYS A O 1
ATOM 1444 N N . ASN A 1 194 ? -2.989 -13.778 34.353 1.00 93.69 194 ASN A N 1
ATOM 1445 C CA . ASN A 1 194 ? -2.970 -14.262 35.738 1.00 93.69 194 ASN A CA 1
ATOM 1446 C C . ASN A 1 194 ? -4.107 -13.641 36.566 1.00 93.69 194 ASN A C 1
ATOM 1448 O O . ASN A 1 194 ? -3.867 -12.827 37.455 1.00 93.69 194 ASN A O 1
ATOM 1452 N N . VAL A 1 195 ? -5.341 -13.987 36.202 1.00 93.56 195 VAL A N 1
ATOM 1453 C CA . VAL A 1 195 ? -6.559 -13.395 36.762 1.00 93.56 195 VAL A CA 1
ATOM 1454 C C . VAL A 1 195 ? -6.647 -13.675 38.259 1.00 93.56 195 VAL A C 1
ATOM 1456 O O . VAL A 1 195 ? -6.545 -14.824 38.694 1.00 93.56 195 VAL A O 1
ATOM 1459 N N . SER A 1 196 ? -6.889 -12.621 39.029 1.00 93.31 196 SER A N 1
ATOM 1460 C CA . SER A 1 196 ? -7.054 -12.657 40.481 1.00 93.31 196 SER A CA 1
ATOM 1461 C C . SER A 1 196 ? -8.268 -11.844 40.914 1.00 93.31 196 SER A C 1
ATOM 1463 O O . SER A 1 196 ? -8.841 -11.087 40.130 1.00 93.31 196 SER A O 1
ATOM 1465 N N . THR A 1 197 ? -8.682 -11.987 42.171 1.00 91.94 197 THR A N 1
ATOM 1466 C CA . THR A 1 197 ? -9.866 -11.285 42.703 1.00 91.94 197 THR A CA 1
ATOM 1467 C C . THR A 1 197 ? -9.817 -9.760 42.547 1.00 91.94 197 THR A C 1
ATOM 1469 O O . THR A 1 197 ? -10.863 -9.132 42.381 1.00 91.94 197 THR A O 1
ATOM 1472 N N . ILE A 1 198 ? -8.624 -9.154 42.501 1.00 89.38 198 ILE A N 1
ATOM 1473 C CA . ILE A 1 198 ? -8.463 -7.705 42.292 1.00 89.38 198 ILE A CA 1
ATOM 1474 C C . ILE A 1 198 ? -8.821 -7.260 40.872 1.00 89.38 198 ILE A C 1
ATOM 1476 O O . ILE A 1 198 ? -9.013 -6.067 40.661 1.00 89.38 198 ILE A O 1
ATOM 1480 N N . ASP A 1 199 ? -8.876 -8.169 39.893 1.00 92.38 199 ASP A N 1
ATOM 1481 C CA . ASP A 1 199 ? -9.238 -7.868 38.501 1.00 92.38 199 ASP A CA 1
ATOM 1482 C C . ASP A 1 199 ? -10.756 -7.729 38.312 1.00 92.38 199 ASP A C 1
ATOM 1484 O O . ASP A 1 199 ? -11.211 -7.298 37.253 1.00 92.38 199 ASP A O 1
ATOM 1488 N N . GLY A 1 200 ? -11.545 -8.056 39.342 1.00 93.31 200 GLY A N 1
ATOM 1489 C CA . GLY A 1 200 ? -12.974 -7.776 39.366 1.00 93.31 200 GLY A CA 1
ATOM 1490 C C . GLY A 1 200 ? -13.261 -6.274 39.300 1.00 93.31 200 GLY A C 1
ATOM 1491 O O . GLY A 1 200 ? -12.505 -5.457 39.834 1.00 93.31 200 GLY A O 1
ATOM 1492 N N . GLY A 1 201 ? -14.354 -5.917 38.629 1.00 94.50 201 GLY A N 1
ATOM 1493 C CA . GLY A 1 201 ? -14.770 -4.525 38.469 1.00 94.50 201 GLY A CA 1
ATOM 1494 C C . GLY A 1 201 ? -15.560 -4.251 37.193 1.00 94.50 201 GLY A C 1
ATOM 1495 O O . GLY A 1 201 ? -15.940 -5.165 36.462 1.00 94.50 201 GLY A O 1
ATOM 1496 N N . HIS A 1 202 ? -15.801 -2.975 36.925 1.00 97.00 202 HIS A N 1
ATOM 1497 C CA . HIS A 1 202 ? -16.531 -2.462 35.778 1.00 97.00 202 HIS A CA 1
ATOM 1498 C C . HIS A 1 202 ? -15.563 -1.936 34.727 1.00 97.00 202 HIS A C 1
ATOM 1500 O O . HIS A 1 202 ? -14.740 -1.048 34.979 1.00 97.00 202 HIS A O 1
ATOM 1506 N N . TYR A 1 203 ? -15.707 -2.472 33.522 1.00 96.75 203 TYR A N 1
ATOM 1507 C CA . TYR A 1 203 ? -14.884 -2.126 32.377 1.00 96.75 203 TYR A CA 1
ATOM 1508 C C . TYR A 1 203 ? -15.774 -1.581 31.276 1.00 96.75 203 TYR A C 1
ATOM 1510 O O . TYR A 1 203 ? -16.759 -2.208 30.882 1.00 96.75 203 TYR A O 1
ATOM 1518 N N . MET A 1 204 ? -15.430 -0.393 30.798 1.00 97.00 204 MET A N 1
ATOM 1519 C CA . MET A 1 204 ? -16.187 0.314 29.784 1.00 97.00 204 MET A CA 1
ATOM 1520 C C . MET A 1 204 ? -15.533 0.109 28.427 1.00 97.00 204 MET A C 1
ATOM 1522 O O . MET A 1 204 ? -14.364 0.443 28.239 1.00 97.00 204 MET A O 1
ATOM 1526 N N . CYS A 1 205 ? -16.300 -0.438 27.490 1.00 97.88 205 CYS A N 1
ATOM 1527 C CA . CYS A 1 205 ? -15.962 -0.403 26.084 1.00 97.88 205 CYS A CA 1
ATOM 1528 C C . CYS A 1 205 ? -16.644 0.795 25.425 1.00 97.88 205 CYS A C 1
ATOM 1530 O O . CYS A 1 205 ? -17.862 0.960 25.520 1.00 97.88 205 CYS A O 1
ATOM 1532 N N . THR A 1 206 ? -15.857 1.574 24.695 1.00 97.88 206 THR A N 1
ATOM 1533 C CA . THR A 1 206 ? -16.315 2.702 23.892 1.00 97.88 206 THR A CA 1
ATOM 1534 C C . THR A 1 206 ? -16.010 2.425 22.424 1.00 97.88 206 THR A C 1
ATOM 1536 O O . THR A 1 206 ? -14.861 2.176 22.059 1.00 97.88 206 THR A O 1
ATOM 1539 N N . ALA A 1 207 ? -17.033 2.493 21.576 1.00 98.25 207 ALA A N 1
ATOM 1540 C CA . ALA A 1 207 ? -16.929 2.366 20.129 1.00 98.25 207 ALA A CA 1
ATOM 1541 C C . ALA A 1 207 ? -17.260 3.716 19.499 1.00 98.25 207 ALA A C 1
ATOM 1543 O O . ALA A 1 207 ? -18.368 4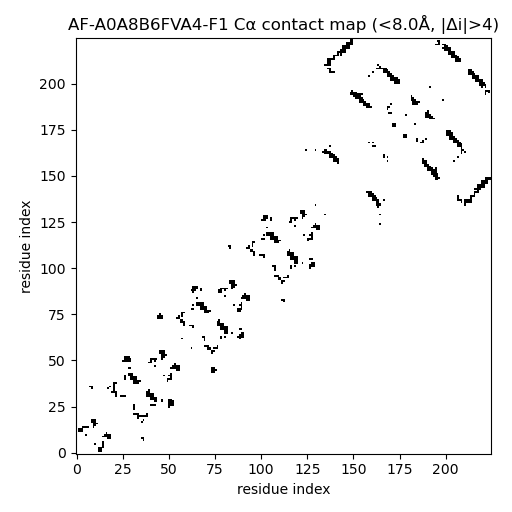.230 19.661 1.00 98.25 207 ALA A O 1
ATOM 1544 N N . LYS A 1 208 ? -16.301 4.307 18.785 1.00 97.69 208 LYS A N 1
ATOM 1545 C CA . LYS A 1 208 ? -16.427 5.659 18.231 1.00 97.69 208 LYS A CA 1
ATOM 1546 C C . LYS A 1 208 ? -16.111 5.690 16.746 1.00 97.69 208 LYS A C 1
ATOM 1548 O O . LYS A 1 208 ? -15.064 5.216 16.315 1.00 97.69 208 LYS A O 1
ATOM 1553 N N . ASN A 1 209 ? -16.977 6.333 15.974 1.00 95.12 209 ASN A N 1
ATOM 1554 C CA . ASN A 1 209 ? -16.688 6.750 14.607 1.00 95.12 209 ASN A CA 1
ATOM 1555 C C . ASN A 1 209 ? -17.069 8.231 14.419 1.00 95.12 209 ASN A C 1
ATOM 1557 O O . ASN A 1 209 ? -17.409 8.931 15.373 1.00 95.12 209 ASN A O 1
ATOM 1561 N N . LYS A 1 210 ? -16.993 8.737 13.183 1.00 91.56 210 LYS A N 1
ATOM 1562 C CA . LYS A 1 210 ? -17.334 10.138 12.871 1.00 91.56 210 LYS A CA 1
ATOM 1563 C C . LYS A 1 210 ? -18.819 10.483 13.068 1.00 91.56 210 LYS A C 1
ATOM 1565 O O . LYS A 1 210 ? -19.154 11.657 13.146 1.00 91.56 210 LYS A O 1
ATOM 1570 N N . VAL A 1 211 ? -19.695 9.478 13.075 1.00 93.56 211 VAL A N 1
ATOM 1571 C CA . VAL A 1 211 ? -21.155 9.632 13.186 1.00 93.56 211 VAL A CA 1
ATOM 1572 C C . VAL A 1 211 ? -21.556 9.755 14.650 1.00 93.56 211 VAL A C 1
ATOM 1574 O O . VAL A 1 211 ? -22.443 10.529 14.995 1.00 93.56 211 VAL A O 1
ATOM 1577 N N . GLY A 1 212 ? -20.885 9.011 15.526 1.00 95.50 212 GLY A N 1
ATOM 1578 C CA . GLY A 1 212 ? -21.097 9.114 16.957 1.00 95.50 212 GLY A CA 1
ATOM 1579 C C . GLY A 1 212 ? -20.339 8.062 17.749 1.00 95.50 212 GLY A C 1
ATOM 1580 O O . GLY A 1 212 ? -19.404 7.424 17.263 1.00 95.50 212 GLY A O 1
ATOM 1581 N N . THR A 1 213 ? -20.788 7.887 18.985 1.00 98.06 213 THR A N 1
ATOM 1582 C CA . THR A 1 213 ? -20.186 6.984 19.963 1.00 98.06 213 THR A CA 1
ATOM 1583 C C . THR A 1 213 ? -21.270 6.122 20.596 1.00 98.06 213 THR A C 1
ATOM 1585 O O . THR A 1 213 ? -22.349 6.635 20.911 1.00 98.06 213 THR A O 1
ATOM 1588 N N . ASP A 1 214 ? -20.973 4.845 20.801 1.00 98.44 214 ASP A N 1
ATOM 1589 C CA . ASP A 1 214 ? -21.725 3.958 21.688 1.00 98.44 214 ASP A CA 1
ATOM 1590 C C . ASP A 1 214 ? -20.813 3.416 22.786 1.00 98.44 214 ASP A C 1
ATOM 1592 O O . ASP A 1 214 ? -19.595 3.332 22.610 1.00 98.44 214 ASP A O 1
ATOM 1596 N N . ILE A 1 215 ? -21.402 3.138 23.945 1.00 97.94 215 ILE A N 1
ATOM 1597 C CA . ILE A 1 215 ? -20.680 2.801 25.168 1.00 97.94 215 ILE A CA 1
ATOM 1598 C C . ILE A 1 215 ? -21.426 1.676 25.877 1.00 97.94 215 ILE A C 1
ATOM 1600 O O . ILE A 1 215 ? -22.629 1.776 26.128 1.00 97.94 215 ILE A O 1
ATOM 1604 N N . LYS A 1 216 ? -20.703 0.620 26.249 1.00 98.12 216 LYS A N 1
ATOM 1605 C CA . LYS A 1 216 ? -21.225 -0.477 27.068 1.00 98.12 216 LYS A CA 1
ATOM 1606 C C . LYS A 1 216 ? -20.258 -0.808 28.186 1.00 98.12 216 LYS A C 1
ATOM 1608 O O . LYS A 1 216 ? -19.045 -0.734 28.019 1.00 98.12 216 LYS A O 1
ATOM 1613 N N . VAL A 1 217 ? -20.816 -1.202 29.322 1.00 98.06 217 VAL A N 1
ATOM 1614 C CA . VAL A 1 217 ? -20.055 -1.591 30.507 1.00 98.06 217 VAL A CA 1
ATOM 1615 C C . VAL A 1 217 ? -20.283 -3.072 30.756 1.00 98.06 217 VAL A C 1
ATOM 1617 O O . VAL A 1 217 ? -21.420 -3.535 30.712 1.00 98.06 217 VAL A O 1
ATOM 1620 N N . VAL A 1 218 ? -19.200 -3.796 31.022 1.00 97.69 218 VAL A N 1
ATOM 1621 C CA . VAL A 1 218 ? -19.239 -5.170 31.524 1.00 97.69 218 VAL A CA 1
ATOM 1622 C C . VAL A 1 218 ? -18.733 -5.190 32.959 1.00 97.69 218 VAL A C 1
ATOM 1624 O O . VAL A 1 218 ? -17.681 -4.627 33.269 1.00 97.69 218 VAL A O 1
ATOM 1627 N N . GLN A 1 219 ? -19.471 -5.862 33.833 1.00 97.69 219 GLN A N 1
ATOM 1628 C CA . GLN A 1 219 ? -19.019 -6.199 35.173 1.00 97.69 219 GLN A CA 1
ATOM 1629 C C . GLN A 1 219 ? -18.281 -7.541 35.139 1.00 97.69 219 GLN A C 1
ATOM 1631 O O . GLN A 1 219 ? -18.864 -8.574 34.812 1.00 97.69 219 GLN A O 1
ATOM 1636 N N . ILE A 1 220 ? -17.000 -7.547 35.491 1.00 96.12 220 ILE A N 1
ATOM 1637 C CA . ILE A 1 220 ? -16.217 -8.768 35.677 1.00 96.12 220 ILE A CA 1
ATOM 1638 C C . ILE A 1 220 ? -16.325 -9.188 37.137 1.00 96.12 220 ILE A C 1
ATOM 1640 O O . ILE A 1 220 ? -15.948 -8.440 38.039 1.00 96.12 220 ILE A O 1
ATOM 1644 N N . ILE A 1 221 ? -16.810 -10.405 37.359 1.00 95.81 221 ILE A N 1
ATOM 1645 C CA . ILE A 1 221 ? -16.911 -11.016 38.682 1.00 95.81 221 ILE A CA 1
ATOM 1646 C C . ILE A 1 221 ? -15.930 -12.182 38.731 1.00 95.81 221 ILE A C 1
ATOM 1648 O O . ILE A 1 221 ? -16.123 -13.189 38.045 1.00 95.81 221 ILE A O 1
ATOM 1652 N N . VAL A 1 222 ? -14.884 -12.031 39.544 1.00 95.25 222 VAL A N 1
ATOM 1653 C CA . VAL A 1 222 ? -13.881 -13.071 39.787 1.00 95.25 222 VAL A CA 1
ATOM 1654 C C . VAL A 1 222 ? -14.247 -13.811 41.068 1.00 95.25 222 VAL A C 1
ATOM 1656 O O . VAL A 1 222 ? -14.227 -13.237 42.155 1.00 95.25 222 VAL A O 1
ATOM 1659 N N . GLN A 1 223 ? -14.604 -15.083 40.941 1.00 91.88 223 GLN A N 1
ATOM 1660 C CA . GLN A 1 223 ? -14.841 -15.962 42.077 1.00 91.88 223 GLN A CA 1
ATOM 1661 C C . GLN A 1 223 ? -13.492 -16.459 42.604 1.00 91.88 223 GLN A C 1
ATOM 1663 O O . GLN A 1 223 ? -12.741 -17.098 41.862 1.00 91.88 223 GLN A O 1
ATOM 1668 N N . GLY A 1 224 ? -13.191 -16.137 43.863 1.00 84.38 224 GLY A N 1
ATOM 1669 C CA . GLY A 1 224 ? -12.051 -16.710 44.578 1.00 84.38 224 GLY A CA 1
ATOM 1670 C C . GLY A 1 224 ? -12.237 -18.212 44.799 1.00 84.38 224 GLY A C 1
ATOM 1671 O O . GLY A 1 224 ? -13.370 -18.706 44.781 1.00 84.38 224 GLY A O 1
ATOM 1672 N N . MET A 1 225 ? -11.123 -18.919 44.968 1.00 68.12 225 MET A N 1
ATOM 1673 C CA . MET A 1 225 ? -11.125 -20.314 45.427 1.00 68.12 225 MET A CA 1
ATOM 1674 C C . MET A 1 225 ? -11.407 -20.415 46.925 1.00 68.12 225 MET A C 1
ATOM 1676 O O . MET A 1 225 ? -10.960 -19.519 47.676 1.00 68.12 225 MET A O 1
#

Mean predicted aligned error: 10.02 Å

Foldseek 3Di:
DQDDDADQQFDDSPRPHGDQQCVVQAQPAFDWDGDRNDIAGDHDAQFDDRSSPDGDFPCPVVQAPPPWDWDGDRNDIQTRADQQFDDRRSPDGDFPCPVVQAPDPWDWDGDRNDIQTREDPQFDDRRSPRHNVNWFWKDWDADQEDEEEAQPQKDKGFTDIDGVVFWFKDKAFPVDPGADPQWDDDGRIIMGGRDDQVPFGKMKIWTDDPVGIDIDIYTYGYDYD

Organism: Mytilus galloprovincialis (NCBI:txid29158)

Nearest PDB structures (foldseek):
  4cuf-assembly1_A  TM=9.235E-01  e=1.799E-13  Homo sapiens
  7alj-assembly1_A  TM=9.184E-01  e=1.431E-13  Drosophila melanogaster
  4cud-assembly1_A  TM=9.302E-01  e=2.534E-13  Homo sapiens
  4cue-assembly1_A-2  TM=9.103E-01  e=3.184E-13  Homo sapiens
  4d0f-assembly1_A-2  TM=9.103E-01  e=2.840E-13  Homo sapiens

InterPro domains:
  IPR000152 EGF-type aspartate/asparagine hydroxylation site [PS00010] (32-43)
  IPR000152 EGF-type aspartate/asparagine hydroxylation site [PS00010] (70-81)
  IPR000152 EGF-type aspartate/asparagine hydroxylation site [PS00010] (108-119)
  IPR000742 EGF-like domain [PF00008] (59-88)
  IPR000742 EGF-like domain [PF00008] (97-126)
  IPR000742 EGF-like domain [PS00022] (41-52)
  IPR000742 EGF-like domain [PS00022] (79-90)
  IPR000742 EGF-like domain [PS00022] (117-128)
  IPR000742 EGF-like domain [PS01186] (41-52)
  IPR000742 EGF-like domain [PS01186] (79-90)
  IPR000742 EGF-like domain [PS01186] (117-128)
  IPR000742 EGF-like domain [PS50026] (18-53)
  IPR000742 EGF-like domain [PS50026] (55-91)
  IPR000742 EGF-like domain [PS50026] (93-129)
  IPR000742 EGF-like domain [SM00181] (21-53)
  IPR000742 EGF-like domain [SM00181] (58-91)
  IPR000742 EGF-like domain [SM00181] (96-129)
  IPR001881 EGF-like calcium-binding domain [SM00179] (18-53)
  IPR001881 EGF-like calcium-binding domain [SM00179] (55-91)
  IPR001881 EGF-like calcium-binding domain [SM00179] (93-129)

pLDDT: mean 92.87, std 5.98, range [63.97, 98.5]

Radius of gyration: 39.58 Å; Cα contacts (8 Å, |Δi|>4): 497; chains: 1; bounding box: 87×39×108 Å

Solvent-accessible surface area (backbone atoms only — not comparable to full-atom values): 12495 Å² total; per-residue (Å²): 130,68,80,70,88,54,60,93,38,37,32,70,60,73,44,81,37,71,44,70,47,44,72,90,60,72,33,72,40,34,46,68,40,69,46,85,74,39,59,44,41,51,45,38,85,31,36,34,65,83,37,14,78,39,73,51,63,57,41,78,78,59,69,30,31,87,81,20,48,65,39,67,40,86,64,40,64,46,41,51,47,44,93,40,36,35,65,79,32,21,76,38,74,52,63,58,43,76,78,59,67,33,31,79,80,18,47,65,40,66,41,92,77,40,65,45,43,49,47,39,94,64,35,35,66,79,34,18,74,39,49,62,88,63,57,34,57,29,48,70,58,65,61,63,65,44,84,47,56,44,72,35,66,64,49,77,46,69,55,47,62,49,36,32,60,77,45,52,57,47,78,47,41,75,83,39,101,55,72,50,97,52,39,46,79,54,79,51,30,43,36,37,44,62,36,41,59,84,72,36,44,42,35,37,41,36,30,37,39,94,75,33,68,27,75,50,57,29,35,37,45,40,44,70,131

Sequence (225 aa):
MCSCKCEIGWTGSCCSESVDDCQGISCNNGTCQDGLNSYNCSCDAGYKGDTCDTDINECASNPCKHSGVCHDEIDKFLCACPPGFTGAQCEADINECASSPCQNQGRCRDSLLEYKCICATGYTGTNCEIKPFDLIKPNIILPETKFVHEGLSSLTIPCYAEGIPVPTITWESLDKPSLQNNTKQLAHFLIFKNVSTIDGGHYMCTAKNKVGTDIKVVQIIVQGM

Secondary structure (DSSP, 8-state):
----PPPTTEESTTS-EE--TTTT---TTEEEEE-SS-EEEEEPTTEESTTS-EE--GGGG---STTPEEEEETTEEEEEPPTTEESTTS-EEP-GGGG----TTPEEEEETTEEEEEPPTT-BSTTS-B-GGG-EEEEEE--SEEEEETT-SEEEEE-EEEEESPPEEEEEESSSSS--TTEEEETTEEEEES--GGG-EEEEEEEE-SS-EEEEEEEEEEE--